Protein AF-A0A3F3H0E8-F1 (afdb_monomer_lite)

pLDDT: mean 90.27, std 13.67, range [46.84, 98.75]

Organism: NCBI:txid709323

Radius of gyration: 60.6 Å; chains: 1; bounding box: 137×40×181 Å

Structure (mmCIF, N/CA/C/O backbone):
data_AF-A0A3F3H0E8-F1
#
_entry.id   AF-A0A3F3H0E8-F1
#
loop_
_atom_site.group_PDB
_atom_site.id
_atom_site.type_symbol
_atom_site.label_atom_id
_atom_site.label_alt_id
_atom_site.label_comp_id
_atom_site.label_asym_id
_atom_site.label_entity_id
_atom_site.label_seq_id
_atom_site.pdbx_PDB_ins_code
_atom_site.Cartn_x
_atom_site.Cartn_y
_atom_site.Cartn_z
_atom_site.occupancy
_atom_site.B_iso_or_equiv
_atom_site.auth_seq_id
_atom_site.auth_comp_id
_atom_site.auth_asym_id
_atom_site.auth_atom_id
_atom_site.pdbx_PDB_model_num
ATOM 1 N N . MET A 1 1 ? -46.296 -7.634 105.230 1.00 57.91 1 MET A N 1
ATOM 2 C CA . MET A 1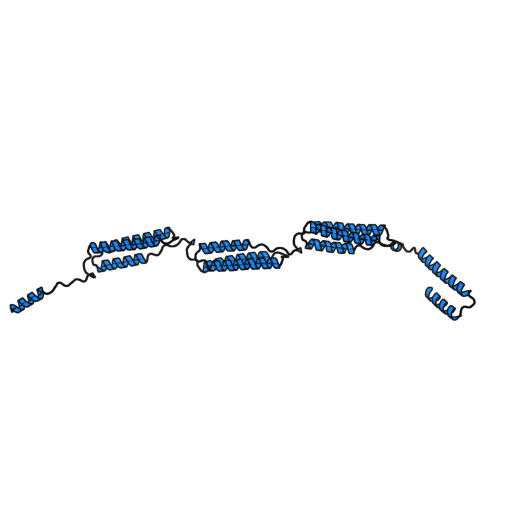 1 ? -46.927 -7.921 103.917 1.00 57.91 1 MET A CA 1
ATOM 3 C C . MET A 1 1 ? -47.232 -6.655 103.126 1.00 57.91 1 MET A C 1
ATOM 5 O O . MET A 1 1 ? -46.795 -6.572 101.990 1.00 57.91 1 MET A O 1
ATOM 9 N N . GLN A 1 2 ? -47.903 -5.657 103.709 1.00 64.25 2 GLN A N 1
ATOM 10 C CA . GLN A 1 2 ? -48.298 -4.419 103.014 1.00 64.25 2 GLN A CA 1
ATOM 11 C C . GLN A 1 2 ? -47.109 -3.647 102.399 1.00 64.25 2 GLN A C 1
ATOM 13 O O . GLN A 1 2 ? -47.165 -3.249 101.242 1.00 64.25 2 GLN A O 1
ATOM 18 N N . THR A 1 3 ? -45.983 -3.560 103.113 1.00 66.00 3 THR A N 1
ATOM 19 C CA . THR A 1 3 ? -44.751 -2.889 102.653 1.00 66.00 3 THR A CA 1
ATOM 20 C C . THR A 1 3 ? -44.059 -3.608 101.489 1.00 66.00 3 THR A C 1
ATOM 22 O O . THR A 1 3 ? -43.526 -2.962 100.595 1.00 66.00 3 THR A O 1
ATOM 25 N N . ALA A 1 4 ? -44.097 -4.944 101.466 1.00 66.88 4 ALA A N 1
ATOM 26 C CA . ALA A 1 4 ? -43.517 -5.746 100.385 1.00 66.88 4 ALA A CA 1
ATOM 27 C C . ALA A 1 4 ? -44.381 -5.695 99.114 1.00 66.88 4 ALA A C 1
ATOM 29 O O . ALA A 1 4 ? -43.851 -5.658 98.008 1.00 66.88 4 ALA A O 1
ATOM 30 N N . LEU A 1 5 ? -45.708 -5.625 99.274 1.00 71.81 5 LEU A N 1
ATOM 31 C CA . LEU A 1 5 ? -46.647 -5.451 98.165 1.00 71.81 5 LEU A CA 1
ATOM 32 C C . LEU A 1 5 ? -46.492 -4.066 97.518 1.00 71.81 5 LEU A C 1
ATOM 34 O O . LEU A 1 5 ? -46.475 -3.944 96.297 1.00 71.81 5 LEU A O 1
ATOM 38 N N . GLN A 1 6 ? -46.327 -3.029 98.343 1.00 73.88 6 GLN A N 1
ATOM 39 C CA . GLN A 1 6 ? -46.142 -1.654 97.886 1.00 73.88 6 GLN A CA 1
ATOM 40 C C . GLN A 1 6 ? -44.780 -1.463 97.202 1.00 73.88 6 GLN A C 1
ATOM 42 O O . GLN A 1 6 ? -44.719 -0.843 96.146 1.00 73.88 6 GLN A O 1
ATOM 47 N N . ALA A 1 7 ? -43.716 -2.089 97.720 1.00 74.06 7 ALA A N 1
ATOM 48 C CA . ALA A 1 7 ? -42.412 -2.135 97.055 1.00 74.06 7 ALA A CA 1
ATOM 49 C C . ALA A 1 7 ? -42.449 -2.918 95.726 1.00 74.06 7 ALA A C 1
ATOM 51 O O . ALA A 1 7 ? -41.856 -2.478 94.745 1.00 74.06 7 ALA A O 1
ATOM 52 N N . GLY A 1 8 ? -43.183 -4.037 95.663 1.00 71.06 8 GLY A N 1
ATOM 53 C CA . GLY A 1 8 ? -43.367 -4.813 94.430 1.00 71.06 8 GLY A CA 1
ATOM 54 C C . GLY A 1 8 ? -44.137 -4.052 93.343 1.00 71.06 8 GLY A C 1
ATOM 55 O O . GLY A 1 8 ? -43.745 -4.078 92.179 1.00 71.06 8 GLY A O 1
ATOM 56 N N . LEU A 1 9 ? -45.183 -3.310 93.720 1.00 74.62 9 LEU A N 1
ATOM 57 C CA . LEU A 1 9 ? -45.943 -2.444 92.808 1.00 74.62 9 LEU A CA 1
ATOM 58 C C . LEU A 1 9 ? -45.127 -1.234 92.332 1.00 74.62 9 LEU A C 1
ATOM 60 O O . LEU A 1 9 ? -45.177 -0.886 91.155 1.00 74.62 9 LEU A O 1
ATOM 64 N N . SER A 1 10 ? -44.335 -0.617 93.214 1.00 73.12 10 SER A N 1
ATOM 65 C CA . SER A 1 10 ? -43.406 0.448 92.819 1.00 73.12 10 SER A CA 1
ATOM 66 C C . SER A 1 10 ? -42.300 -0.060 91.892 1.00 73.12 10 SER A C 1
ATOM 68 O O . SER A 1 10 ? -41.932 0.657 90.970 1.00 73.12 10 SER A O 1
ATOM 70 N N . GLY A 1 11 ? -41.812 -1.290 92.088 1.00 73.69 11 GLY A N 1
ATOM 71 C CA . GLY A 1 11 ? -40.841 -1.926 91.194 1.00 73.69 11 GLY A CA 1
ATOM 72 C C . GLY A 1 11 ? -41.404 -2.213 89.800 1.00 73.69 11 GLY A C 1
ATOM 73 O O . GLY A 1 11 ? -40.722 -1.966 88.812 1.00 73.69 11 GLY A O 1
ATOM 74 N N . LEU A 1 12 ? -42.667 -2.646 89.701 1.00 68.56 12 LEU A N 1
ATOM 75 C CA . LEU A 1 12 ? -43.359 -2.825 88.416 1.00 68.56 12 LEU A CA 1
ATOM 76 C C . LEU A 1 12 ? -43.575 -1.495 87.682 1.00 68.56 12 LEU A C 1
ATOM 78 O O . LEU A 1 12 ? -43.387 -1.434 86.473 1.00 68.56 12 LEU A O 1
ATOM 82 N N . ASN A 1 13 ? -43.881 -0.418 88.411 1.00 68.19 13 ASN A N 1
ATOM 83 C CA . ASN A 1 13 ? -44.022 0.928 87.840 1.00 68.19 13 ASN A CA 1
ATOM 84 C C . ASN A 1 13 ? -42.681 1.588 87.458 1.00 68.19 13 ASN A C 1
ATOM 86 O O . ASN A 1 13 ? -42.687 2.654 86.847 1.00 68.19 13 ASN A O 1
ATOM 90 N N . GLN A 1 14 ? -41.544 0.988 87.829 1.00 71.44 14 GLN A N 1
ATOM 91 C CA . GLN A 1 14 ? -40.203 1.421 87.416 1.00 71.44 14 GLN A CA 1
ATOM 92 C C . GLN A 1 14 ? -39.652 0.625 86.230 1.00 71.44 14 GLN A C 1
ATOM 94 O O . GLN A 1 14 ? -38.579 0.958 85.725 1.00 71.44 14 GLN A O 1
ATOM 99 N N . VAL A 1 15 ? -40.367 -0.405 85.762 1.00 68.25 15 VAL A N 1
ATOM 100 C CA . VAL A 1 15 ? -40.030 -1.066 84.501 1.00 68.25 15 VAL A CA 1
ATOM 101 C C . VAL A 1 15 ? -40.396 -0.098 83.382 1.00 68.25 15 VAL A C 1
ATOM 103 O O . VAL A 1 15 ? -41.561 0.040 83.021 1.00 68.25 15 VAL A O 1
ATOM 106 N N . THR A 1 16 ? -39.401 0.617 82.862 1.00 65.62 16 THR A N 1
ATOM 107 C CA . THR A 1 16 ? -39.568 1.400 81.638 1.00 65.62 16 THR A CA 1
ATOM 108 C C . THR A 1 16 ? -39.929 0.470 80.493 1.00 65.62 16 THR A C 1
ATOM 110 O O . THR A 1 16 ? -39.359 -0.619 80.379 1.00 65.62 16 THR A O 1
ATOM 113 N N . ASP A 1 17 ? -40.856 0.913 79.644 1.00 69.19 17 ASP A N 1
ATOM 114 C CA . ASP A 1 17 ? -41.250 0.155 78.464 1.00 69.19 17 ASP A CA 1
ATOM 115 C C . ASP A 1 17 ? -40.008 -0.223 77.642 1.00 69.19 17 ASP A C 1
ATOM 117 O O . ASP A 1 17 ? -39.120 0.614 77.437 1.00 69.19 17 ASP A O 1
ATOM 121 N N . PRO A 1 18 ? -39.904 -1.480 77.180 1.00 70.75 18 PRO A N 1
ATOM 122 C CA . PRO A 1 18 ? -38.772 -1.901 76.376 1.00 70.75 18 PRO A CA 1
ATOM 123 C C . PRO A 1 18 ? -38.709 -1.071 75.089 1.00 70.75 18 PRO A C 1
ATOM 125 O O . PRO A 1 18 ? -39.676 -0.997 74.328 1.00 70.75 18 PRO A O 1
ATOM 128 N N . GLU A 1 19 ? -37.550 -0.473 74.808 1.00 75.94 19 GLU A N 1
ATOM 129 C CA . GLU A 1 19 ? -37.339 0.210 73.537 1.00 75.94 19 GLU A CA 1
ATOM 130 C C . GLU A 1 19 ? -37.318 -0.808 72.392 1.00 75.94 19 GLU A C 1
ATOM 132 O O . GLU A 1 19 ? -36.426 -1.652 72.276 1.00 75.94 19 GLU A O 1
ATOM 137 N N . VAL A 1 20 ? -38.294 -0.705 71.491 1.00 79.38 20 VAL A N 1
ATOM 138 C CA . VAL A 1 20 ? -38.294 -1.480 70.248 1.00 79.38 20 VAL A CA 1
ATOM 139 C C . VAL A 1 20 ? -37.109 -1.029 69.390 1.00 79.38 20 VAL A C 1
ATOM 141 O O . VAL A 1 20 ? -36.973 0.164 69.090 1.00 79.38 20 VAL A O 1
ATOM 144 N N . GLN A 1 21 ? -36.262 -1.970 68.961 1.00 86.06 21 GLN A N 1
ATOM 145 C CA . GLN A 1 21 ? -35.141 -1.677 68.060 1.00 86.06 21 GLN A CA 1
ATOM 146 C C . GLN A 1 21 ? -35.660 -1.078 66.745 1.00 86.06 21 GLN A C 1
ATOM 148 O O . GLN A 1 21 ? -36.682 -1.521 66.221 1.00 86.06 21 GLN A O 1
ATOM 153 N N . LEU A 1 22 ? -34.938 -0.102 66.179 1.00 85.94 22 LEU A N 1
ATOM 154 C CA . LEU A 1 22 ? -35.372 0.663 65.000 1.00 85.94 22 LEU A CA 1
ATOM 155 C C . LEU A 1 22 ? -35.852 -0.222 63.836 1.00 85.94 22 LEU A C 1
ATOM 157 O O . LEU A 1 22 ? -36.857 0.106 63.214 1.00 85.94 22 LEU A O 1
ATOM 161 N N . ALA A 1 23 ? -35.180 -1.351 63.588 1.00 88.12 23 ALA A N 1
ATOM 162 C CA . ALA A 1 23 ? -35.485 -2.311 62.523 1.00 88.12 23 ALA A CA 1
ATOM 163 C C . ALA A 1 23 ? -36.905 -2.910 62.596 1.00 88.12 23 ALA A C 1
ATOM 165 O O . ALA A 1 23 ? -37.504 -3.178 61.554 1.00 88.12 23 ALA A O 1
ATOM 166 N N . TYR A 1 24 ? -37.446 -3.073 63.809 1.00 91.00 24 TYR A N 1
ATOM 167 C CA . TYR A 1 24 ? -38.764 -3.666 64.068 1.00 91.00 24 TYR A CA 1
ATOM 168 C C . TYR A 1 24 ? -39.848 -2.622 64.355 1.00 91.00 24 TYR A C 1
ATOM 170 O O . TYR A 1 24 ? -40.984 -2.980 64.663 1.00 91.00 24 TYR A O 1
ATOM 178 N N . ARG A 1 25 ? -39.524 -1.326 64.260 1.00 90.88 25 ARG A N 1
ATOM 179 C CA . ARG A 1 25 ? -40.539 -0.273 64.339 1.00 90.88 25 ARG A CA 1
ATOM 180 C C . ARG A 1 25 ? -41.343 -0.224 63.030 1.00 90.88 25 ARG A C 1
ATOM 182 O O . ARG A 1 25 ? -40.762 -0.448 61.960 1.00 90.88 25 ARG A O 1
ATOM 189 N N . PRO A 1 26 ? -42.651 0.082 63.094 1.00 92.06 26 PRO A N 1
ATOM 190 C CA . PRO A 1 26 ? -43.443 0.363 61.907 1.00 92.06 26 PRO A CA 1
ATOM 191 C C . PRO A 1 26 ? -42.843 1.516 61.103 1.00 92.06 26 PRO A C 1
ATOM 193 O O . PRO A 1 26 ? -42.394 2.510 61.672 1.00 92.06 26 PRO A O 1
ATOM 196 N N . VAL A 1 27 ? -42.870 1.383 59.782 1.00 94.56 27 VAL A N 1
ATOM 197 C CA . VAL A 1 27 ? -42.431 2.435 58.860 1.00 94.56 27 VAL A CA 1
ATOM 198 C C . VAL A 1 27 ? -43.387 3.623 58.916 1.00 94.56 27 VAL A C 1
ATOM 200 O O . VAL A 1 27 ? -44.606 3.443 58.838 1.00 94.56 27 VAL A O 1
ATOM 203 N N . THR A 1 28 ? -42.854 4.845 58.955 1.00 94.25 28 THR A N 1
ATOM 204 C CA . THR A 1 28 ? -43.664 6.060 58.810 1.00 94.25 28 THR A CA 1
ATOM 205 C C . THR A 1 28 ? -43.768 6.502 57.339 1.00 94.25 28 THR A C 1
ATOM 207 O O . THR A 1 28 ? -42.893 6.194 56.524 1.00 94.25 28 THR A O 1
ATOM 210 N N . PRO A 1 29 ? -44.803 7.273 56.950 1.00 93.62 29 PRO A N 1
ATOM 211 C CA . PRO A 1 29 ? -44.881 7.863 55.607 1.00 93.62 29 PRO A CA 1
ATOM 212 C C . PRO A 1 29 ? -43.679 8.756 55.250 1.00 93.62 29 PRO A C 1
ATOM 214 O O . PRO A 1 29 ? -43.296 8.845 54.080 1.00 93.62 29 PRO A O 1
ATOM 217 N N . ALA A 1 30 ? -43.068 9.397 56.253 1.00 93.62 30 ALA A N 1
ATOM 218 C CA . ALA A 1 30 ? -41.879 10.223 56.075 1.00 93.62 30 ALA A CA 1
ATOM 219 C C . ALA A 1 30 ? -40.658 9.378 55.677 1.00 93.62 30 ALA A C 1
ATOM 221 O O . ALA A 1 30 ? -39.937 9.765 54.756 1.00 93.62 30 ALA A O 1
ATOM 222 N N . ASP A 1 31 ? -40.476 8.200 56.287 1.00 92.44 31 ASP A N 1
ATOM 223 C CA . ASP A 1 31 ? -39.384 7.275 55.948 1.00 92.44 31 ASP A CA 1
ATOM 224 C C . ASP A 1 31 ? -39.495 6.794 54.492 1.00 92.44 31 ASP A C 1
ATOM 226 O O . ASP A 1 31 ? -38.511 6.820 53.747 1.00 92.44 31 ASP A O 1
ATOM 230 N N . LYS A 1 32 ? -40.712 6.428 54.049 1.00 93.56 32 LYS A N 1
ATOM 231 C CA . LYS A 1 32 ? -40.978 6.030 52.651 1.00 93.56 32 LYS A CA 1
ATOM 232 C C . LYS A 1 32 ? -40.648 7.159 51.683 1.00 93.56 32 LYS A C 1
ATOM 234 O O . LYS A 1 32 ? -39.864 6.966 50.759 1.00 93.56 32 LYS A O 1
ATOM 239 N N . THR A 1 33 ? -41.183 8.352 51.941 1.00 94.88 33 THR A N 1
ATOM 240 C CA . THR A 1 33 ? -40.968 9.531 51.088 1.00 94.88 33 THR A CA 1
ATOM 241 C C . THR A 1 33 ? -39.485 9.906 51.001 1.00 94.88 33 THR A C 1
ATOM 243 O O . THR A 1 33 ? -38.984 10.239 49.925 1.00 94.88 33 THR A O 1
ATOM 246 N N . GLY A 1 34 ? -38.757 9.829 52.122 1.00 95.25 34 GLY A N 1
ATOM 247 C CA . GLY A 1 34 ? -37.321 10.100 52.169 1.00 95.25 34 GLY A CA 1
ATOM 248 C C . GLY A 1 34 ? -36.519 9.148 51.280 1.00 95.25 34 GLY A C 1
ATOM 249 O O . GLY A 1 34 ? -35.706 9.598 50.468 1.00 95.25 34 GLY A O 1
ATOM 250 N N . ILE A 1 35 ? -36.789 7.844 51.376 1.00 95.75 35 ILE A N 1
ATOM 251 C CA . ILE A 1 35 ? -36.103 6.831 50.565 1.00 95.75 35 ILE A CA 1
ATOM 252 C C . ILE A 1 35 ? -36.515 6.912 49.092 1.00 95.75 35 ILE A C 1
ATOM 254 O O . ILE A 1 35 ? -35.650 6.822 48.223 1.00 95.75 35 ILE A O 1
ATOM 258 N N . GLU A 1 36 ? -37.791 7.148 48.781 1.00 96.56 36 GLU A N 1
ATOM 259 C CA . GLU A 1 36 ? -38.253 7.338 47.399 1.00 96.56 36 GLU A CA 1
ATOM 260 C C . GLU A 1 36 ? -37.562 8.523 46.713 1.00 96.56 36 GLU A C 1
ATOM 262 O O . GLU A 1 36 ? -37.135 8.413 45.557 1.00 96.56 36 GLU A O 1
ATOM 267 N N . LYS A 1 37 ? -37.414 9.652 47.421 1.00 96.88 37 LYS A N 1
ATOM 268 C CA . LYS A 1 37 ? -36.698 10.828 46.912 1.00 96.88 37 LYS A CA 1
ATOM 269 C C . LYS A 1 37 ? -35.224 10.514 46.670 1.00 96.88 37 LYS A C 1
ATOM 271 O O . LYS A 1 37 ? -34.704 10.866 45.613 1.00 96.88 37 LYS A O 1
ATOM 276 N N . MET A 1 38 ? -34.576 9.821 47.607 1.00 97.75 38 MET A N 1
ATOM 277 C CA . MET A 1 38 ? -33.177 9.409 47.475 1.00 97.75 38 MET A CA 1
ATOM 278 C C . MET A 1 38 ? -32.977 8.474 46.275 1.00 97.75 38 MET A C 1
ATOM 280 O O . MET A 1 38 ? -32.118 8.745 45.442 1.00 97.75 38 MET A O 1
ATOM 284 N N . LEU A 1 39 ? -33.813 7.440 46.113 1.00 97.88 39 LEU A N 1
ATOM 285 C CA . LEU A 1 39 ? -33.733 6.535 44.960 1.00 97.88 39 LEU A CA 1
ATOM 286 C C . LEU A 1 39 ? -33.994 7.257 43.636 1.00 97.88 39 LEU A C 1
ATOM 288 O O . LEU A 1 39 ? -33.334 6.967 42.644 1.00 97.88 39 LEU A O 1
ATOM 292 N N . THR A 1 40 ? -34.927 8.212 43.615 1.00 97.94 40 THR A N 1
ATOM 293 C CA . THR A 1 40 ? -35.205 9.019 42.417 1.00 97.94 40 THR A CA 1
ATOM 294 C C . THR A 1 40 ? -33.994 9.875 42.040 1.00 97.94 40 THR A C 1
ATOM 296 O O . THR A 1 40 ? -33.601 9.899 40.877 1.00 97.94 40 THR A O 1
ATOM 299 N N . GLN A 1 41 ? -33.362 10.535 43.015 1.00 97.69 41 GLN A N 1
ATOM 300 C CA . GLN A 1 41 ? -32.132 11.302 42.792 1.00 97.69 41 GLN A CA 1
ATOM 301 C C . GLN A 1 41 ? -30.980 10.405 42.326 1.00 97.69 41 GLN A C 1
ATOM 303 O O . GLN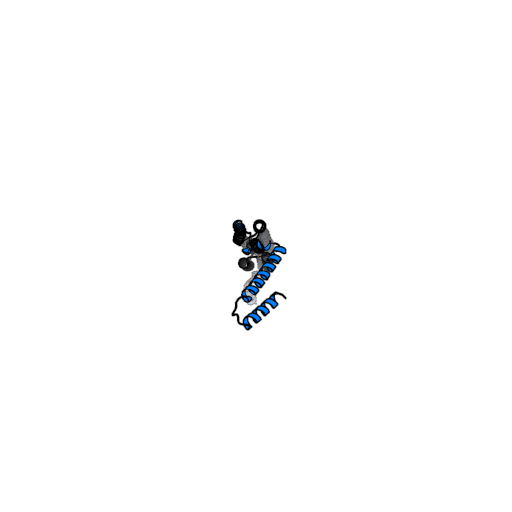 A 1 41 ? -30.243 10.776 41.418 1.00 97.69 41 GLN A O 1
ATOM 308 N N . TYR A 1 42 ? -30.857 9.212 42.909 1.00 96.44 42 TYR A N 1
ATOM 309 C CA . TYR A 1 42 ? -29.834 8.234 42.555 1.00 96.44 42 TYR A CA 1
ATOM 310 C C . TYR A 1 42 ? -29.998 7.708 41.119 1.00 96.44 42 TYR A C 1
ATOM 312 O O . TYR A 1 42 ? -29.045 7.708 40.340 1.00 96.44 42 TYR A O 1
ATOM 320 N N . ALA A 1 43 ? -31.222 7.329 40.739 1.00 97.62 43 ALA A N 1
ATOM 321 C CA . ALA A 1 43 ? -31.572 6.922 39.380 1.00 97.62 43 ALA A CA 1
ATOM 322 C C . ALA A 1 43 ? -31.289 8.039 38.363 1.00 97.62 43 ALA A C 1
ATOM 324 O O . ALA A 1 43 ? -30.617 7.799 37.359 1.00 97.62 43 ALA A O 1
ATOM 325 N N . HIS A 1 44 ? -31.726 9.268 38.662 1.00 97.62 44 HIS A N 1
ATOM 326 C CA . HIS A 1 44 ? -31.486 10.429 37.807 1.00 97.62 44 HIS A CA 1
ATOM 327 C C . HIS A 1 44 ? -29.991 10.717 37.644 1.00 97.62 44 HIS A C 1
ATOM 329 O O . HIS A 1 44 ? -29.534 10.961 36.533 1.00 97.62 44 HIS A O 1
ATOM 335 N N . ALA A 1 45 ? -29.202 10.638 38.720 1.00 97.62 45 ALA A N 1
ATOM 336 C CA . ALA A 1 45 ? -27.754 10.826 38.646 1.00 97.62 45 ALA A CA 1
ATOM 337 C C . ALA A 1 45 ? -27.084 9.792 37.722 1.00 97.62 45 ALA A C 1
ATOM 339 O O . ALA A 1 45 ? -26.184 10.142 36.955 1.00 97.62 45 ALA A O 1
ATOM 340 N N . LYS A 1 46 ? -27.541 8.530 37.736 1.00 97.19 46 LYS A N 1
ATOM 341 C CA . LYS A 1 46 ? -27.039 7.501 36.813 1.00 97.19 46 LYS A CA 1
ATOM 342 C C . LYS A 1 46 ? -27.465 7.762 35.362 1.00 97.19 46 LYS A C 1
ATOM 344 O O . LYS A 1 46 ? -26.631 7.666 34.465 1.00 97.19 46 LYS A O 1
ATOM 349 N N . GLN A 1 47 ? -28.715 8.157 35.127 1.00 97.12 47 GLN A N 1
ATOM 350 C CA . GLN A 1 47 ? -29.189 8.552 33.792 1.00 97.12 47 GLN A CA 1
ATOM 351 C C . GLN A 1 47 ? -28.432 9.776 33.252 1.00 97.12 47 GLN A C 1
ATOM 353 O O . GLN A 1 47 ? -28.055 9.805 32.083 1.00 97.12 47 GLN A O 1
ATOM 358 N N . GLU A 1 48 ? -28.147 10.764 34.102 1.00 96.19 48 GLU A N 1
ATOM 359 C CA . GLU A 1 48 ? -27.349 11.939 33.747 1.00 96.19 48 GLU A CA 1
ATOM 360 C C . GLU A 1 48 ? -25.901 11.553 33.412 1.00 96.19 48 GLU A C 1
ATOM 362 O O . GLU A 1 48 ? -25.335 12.070 32.448 1.00 96.19 48 GLU A O 1
ATOM 367 N N . ARG A 1 49 ? -25.306 10.609 34.159 1.00 97.12 49 ARG A N 1
ATOM 368 C CA . ARG A 1 49 ? -23.994 10.035 33.821 1.00 97.12 49 ARG A CA 1
ATOM 369 C C . ARG A 1 49 ? -24.014 9.407 32.427 1.00 97.12 49 ARG A C 1
ATOM 371 O O . ARG A 1 49 ? -23.087 9.660 31.666 1.00 97.12 49 ARG A O 1
ATOM 378 N N . PHE A 1 50 ? -25.043 8.636 32.076 1.00 97.50 50 PHE A N 1
ATOM 379 C CA . PHE A 1 50 ? -25.157 8.031 30.743 1.00 97.50 50 PHE A CA 1
ATOM 380 C C . PHE A 1 50 ? -25.209 9.078 29.628 1.00 97.50 50 PHE A C 1
ATOM 382 O O . PHE A 1 50 ? -24.500 8.946 28.635 1.00 97.50 50 PHE A O 1
ATOM 389 N N . SER A 1 51 ? -25.972 10.155 29.820 1.00 92.31 51 SER A N 1
ATOM 390 C CA . SER A 1 51 ? -26.077 11.254 28.849 1.00 92.31 51 SER A CA 1
ATOM 391 C C . SER A 1 51 ? -24.770 12.036 28.647 1.00 92.31 51 SER A C 1
ATOM 393 O O . SER A 1 51 ? -24.649 12.777 27.676 1.00 92.31 51 SER A O 1
ATOM 395 N N . LYS A 1 52 ? -23.794 11.896 29.556 1.00 95.12 52 LYS A N 1
ATOM 396 C CA . LYS A 1 52 ? -22.463 12.522 29.459 1.00 95.12 52 LYS A CA 1
ATOM 397 C C . LYS A 1 52 ? -21.435 11.657 28.727 1.00 95.12 52 LYS A C 1
ATOM 399 O O . LYS A 1 52 ? -20.340 12.143 28.453 1.00 95.12 52 LYS A O 1
ATOM 404 N N . ILE A 1 53 ? -21.751 10.398 28.423 1.00 94.44 53 ILE A N 1
ATOM 405 C CA . ILE A 1 53 ? -20.855 9.525 27.662 1.00 94.44 53 ILE A CA 1
ATOM 406 C C . ILE A 1 53 ? -20.890 9.973 26.197 1.00 94.44 53 ILE A C 1
ATOM 408 O O . ILE A 1 53 ? -21.950 10.074 25.579 1.00 94.44 53 ILE A O 1
ATOM 412 N N . THR A 1 54 ? -19.724 10.274 25.635 1.00 94.19 54 THR A N 1
ATOM 413 C CA . THR A 1 54 ? -19.597 10.700 24.239 1.00 94.19 54 THR A CA 1
ATOM 414 C C . THR A 1 54 ? -19.743 9.511 23.290 1.00 94.19 54 THR A C 1
ATOM 416 O O . THR A 1 54 ? -19.362 8.393 23.620 1.00 94.19 54 THR A O 1
ATOM 419 N N . HIS A 1 55 ? -20.286 9.751 22.092 1.00 94.94 55 HIS A N 1
ATOM 420 C CA . HIS A 1 55 ? -20.417 8.744 21.025 1.00 94.94 55 HIS A CA 1
ATOM 421 C C . HIS A 1 55 ? -21.213 7.482 21.402 1.00 94.94 55 HIS A C 1
ATOM 423 O O . HIS A 1 55 ? -20.991 6.417 20.826 1.00 94.94 55 HIS A O 1
ATOM 429 N N . VAL A 1 56 ? -22.154 7.590 22.342 1.00 95.88 56 VAL A N 1
ATOM 430 C CA . VAL A 1 56 ? -23.092 6.504 22.648 1.00 95.88 56 VAL A CA 1
ATOM 431 C C . VAL A 1 56 ? -24.040 6.236 21.488 1.00 95.88 56 VAL A C 1
ATOM 433 O O . VAL A 1 56 ? -24.487 7.151 20.794 1.00 95.88 56 VAL A O 1
ATOM 436 N N . ASP A 1 57 ? -24.378 4.968 21.314 1.00 96.44 57 ASP A N 1
ATOM 437 C CA . ASP A 1 57 ? -25.508 4.561 20.504 1.00 96.44 57 ASP A CA 1
ATOM 438 C C . ASP A 1 57 ? -26.816 4.987 21.192 1.00 96.44 57 ASP A C 1
ATOM 440 O O . ASP A 1 57 ? -27.062 4.682 22.364 1.00 96.44 57 ASP A O 1
ATOM 444 N N . LEU A 1 58 ? -27.655 5.733 20.469 1.00 95.12 58 LEU A N 1
ATOM 445 C CA . LEU A 1 58 ? -28.868 6.333 21.034 1.00 95.12 58 LEU A CA 1
ATOM 446 C C . LEU A 1 58 ? -29.913 5.283 21.422 1.00 95.12 58 LEU A C 1
ATOM 448 O O . LEU A 1 58 ? -30.676 5.499 22.366 1.00 95.12 58 LEU A O 1
ATOM 452 N N . GLU A 1 59 ? -29.960 4.158 20.709 1.00 96.12 59 GLU A N 1
ATOM 453 C CA . GLU A 1 59 ? -30.879 3.074 21.030 1.00 96.12 59 GLU A CA 1
ATOM 454 C C . GLU A 1 59 ? -30.448 2.374 22.320 1.00 96.12 59 GLU A C 1
ATOM 456 O O . GLU A 1 59 ? -31.267 2.214 23.230 1.00 96.12 59 GLU A O 1
ATOM 461 N N . SER A 1 60 ? -29.156 2.070 22.458 1.00 97.00 60 SER A N 1
ATOM 462 C CA . SER A 1 60 ? -28.587 1.541 23.696 1.00 97.00 60 SER A CA 1
ATOM 463 C C . SER A 1 60 ? -28.811 2.489 24.878 1.00 97.00 60 SER A C 1
ATOM 465 O O . SER A 1 60 ? -29.302 2.059 25.922 1.00 97.00 60 SER A O 1
ATOM 467 N N . LEU A 1 61 ? -28.551 3.793 24.711 1.00 97.25 61 LEU A N 1
ATOM 468 C CA . LEU A 1 61 ? -28.804 4.800 25.748 1.00 97.25 61 LEU A CA 1
ATOM 469 C C . LEU A 1 61 ? -30.262 4.768 26.220 1.00 97.25 61 LEU A C 1
ATOM 471 O O . LEU A 1 61 ? -30.530 4.707 27.423 1.00 97.25 61 LEU A O 1
ATOM 475 N N . LYS A 1 62 ? -31.204 4.772 25.272 1.00 97.06 62 LYS A N 1
ATOM 476 C CA . LYS A 1 62 ? -32.638 4.728 25.563 1.00 97.06 62 LYS A CA 1
ATOM 477 C C . LYS A 1 62 ? -33.022 3.452 26.313 1.00 97.06 62 LYS A C 1
ATOM 479 O O . LYS A 1 62 ? -33.778 3.530 27.279 1.00 97.06 62 LYS A O 1
ATOM 484 N N . GLN A 1 63 ? -32.502 2.297 25.901 1.00 97.75 63 GLN A N 1
ATOM 485 C CA . GLN A 1 63 ? -32.764 1.019 26.567 1.00 97.75 63 GLN A CA 1
ATOM 486 C C . GLN A 1 63 ? -32.279 1.032 28.025 1.00 97.75 63 GLN A C 1
ATOM 488 O O . GLN A 1 63 ? -33.042 0.669 28.922 1.00 97.75 63 GLN A O 1
ATOM 493 N N . GLN A 1 64 ? -31.062 1.526 28.291 1.00 98.00 64 GLN A N 1
ATOM 494 C CA . GLN A 1 64 ? -30.531 1.581 29.659 1.00 98.00 64 GLN A CA 1
ATOM 495 C C . GLN A 1 64 ? -31.288 2.582 30.545 1.00 98.00 64 GLN A C 1
ATOM 497 O O . GLN A 1 64 ? -31.553 2.303 31.717 1.00 98.00 64 GLN A O 1
ATOM 502 N N . GLN A 1 65 ? -31.706 3.728 29.996 1.00 97.19 65 GLN A N 1
ATOM 503 C CA . GLN A 1 65 ? -32.554 4.684 30.719 1.00 97.19 65 GLN A CA 1
ATOM 504 C C . GLN A 1 65 ? -33.918 4.077 31.078 1.00 97.19 65 GLN A C 1
ATOM 506 O O . GLN A 1 65 ? -34.341 4.182 32.230 1.00 97.19 65 GLN A O 1
ATOM 511 N N . GLN A 1 66 ? -34.557 3.371 30.137 1.00 98.00 66 GLN A N 1
ATOM 512 C CA . GLN A 1 66 ? -35.820 2.668 30.379 1.00 98.00 66 GLN A CA 1
ATOM 513 C C . GLN A 1 66 ? -35.681 1.564 31.434 1.00 98.00 66 GLN A C 1
ATOM 515 O O . GLN A 1 66 ? -36.587 1.374 32.247 1.00 98.00 66 GLN A O 1
ATOM 520 N N . GLN A 1 67 ? -34.553 0.852 31.460 1.00 98.19 67 GLN A N 1
ATOM 521 C CA . GLN A 1 67 ? -34.283 -0.156 32.484 1.00 98.19 67 GLN A CA 1
ATOM 522 C C . GLN A 1 67 ? -34.179 0.472 33.883 1.00 98.19 67 GLN A C 1
ATOM 524 O O . GLN A 1 67 ? -34.751 -0.064 34.836 1.00 98.19 67 GLN A O 1
ATOM 529 N N . ILE A 1 68 ? -33.521 1.630 34.016 1.00 98.19 68 ILE A N 1
ATOM 530 C CA . ILE A 1 68 ? -33.473 2.385 35.280 1.00 98.19 68 ILE A CA 1
ATOM 531 C C . ILE A 1 68 ? -34.881 2.812 35.716 1.00 98.19 68 ILE A C 1
ATOM 533 O O . ILE A 1 68 ? -35.241 2.611 36.878 1.00 98.19 68 ILE A O 1
ATOM 537 N N . ASP A 1 69 ? -35.700 3.332 34.799 1.00 98.06 69 ASP A N 1
ATOM 538 C CA . ASP A 1 69 ? -37.074 3.749 35.107 1.00 98.06 69 ASP A CA 1
ATOM 539 C C . ASP A 1 69 ? -37.936 2.573 35.596 1.00 98.06 69 ASP A C 1
ATOM 541 O O . ASP A 1 69 ? -38.699 2.701 36.559 1.00 98.06 69 ASP A O 1
ATOM 545 N N . GLN A 1 70 ? -37.785 1.397 34.979 1.00 98.25 70 GLN A N 1
ATOM 546 C CA . GLN A 1 70 ? -38.464 0.172 35.407 1.00 98.25 70 GLN A CA 1
ATOM 547 C C . GLN A 1 70 ? -38.017 -0.278 36.804 1.00 98.25 70 GLN A C 1
ATOM 549 O O . GLN A 1 70 ? -38.863 -0.632 37.629 1.00 98.25 70 GLN A O 1
ATOM 554 N N . ILE A 1 71 ? -36.713 -0.234 37.098 1.00 98.25 71 ILE A N 1
ATOM 555 C CA . ILE A 1 71 ? -36.181 -0.565 38.428 1.00 98.25 71 ILE A CA 1
ATOM 556 C C . ILE A 1 71 ? -36.719 0.411 39.476 1.00 98.25 71 ILE A C 1
ATOM 558 O O . ILE A 1 71 ? -37.148 -0.021 40.546 1.00 98.25 71 ILE A O 1
ATOM 562 N N . LEU A 1 72 ? -36.754 1.711 39.169 1.00 97.81 72 LEU A N 1
ATOM 563 C CA . LEU A 1 72 ? -37.286 2.729 40.072 1.00 97.81 72 LEU A CA 1
ATOM 564 C C . LEU A 1 72 ? -38.781 2.514 40.344 1.00 97.81 72 LEU A C 1
ATOM 566 O O . LEU A 1 72 ? -39.219 2.638 41.488 1.00 97.81 72 LEU A O 1
ATOM 570 N N . LYS A 1 73 ? -39.563 2.149 39.320 1.00 98.00 73 LYS A N 1
ATOM 571 C CA . LYS A 1 73 ? -40.980 1.797 39.481 1.00 98.00 73 LYS A CA 1
ATOM 572 C C . LYS A 1 73 ? -41.158 0.596 40.418 1.00 98.00 73 LYS A C 1
ATOM 574 O O . LYS A 1 73 ? -41.909 0.696 41.386 1.00 98.00 73 LYS A O 1
ATOM 579 N N . GLN A 1 74 ? -40.421 -0.493 40.189 1.00 97.62 74 GLN A N 1
ATOM 580 C CA . GLN A 1 74 ? -40.458 -1.686 41.049 1.00 97.62 74 GLN A CA 1
ATOM 581 C C . GLN A 1 74 ? -40.021 -1.377 42.488 1.00 97.62 74 GLN A C 1
ATOM 583 O O . GLN A 1 74 ? -40.585 -1.906 43.443 1.00 97.62 74 GLN A O 1
ATOM 588 N N . ALA A 1 75 ? -39.021 -0.510 42.658 1.00 97.44 75 ALA A N 1
ATOM 589 C CA . ALA A 1 75 ? -38.554 -0.094 43.973 1.00 97.44 75 ALA A CA 1
ATOM 590 C C . ALA A 1 75 ? -39.634 0.680 44.738 1.00 97.44 75 ALA A C 1
ATOM 592 O O . ALA A 1 75 ? -39.874 0.383 45.904 1.00 97.44 75 ALA A O 1
ATOM 593 N N . LYS A 1 76 ? -40.330 1.621 44.085 1.00 96.00 76 LYS A N 1
ATOM 594 C CA . LYS A 1 76 ? -41.456 2.359 44.687 1.00 96.00 76 LYS A CA 1
ATOM 595 C C . LYS A 1 76 ? -42.582 1.421 45.122 1.00 96.00 76 LYS A C 1
ATOM 597 O O . LYS A 1 76 ? -43.094 1.548 46.230 1.00 96.00 76 LYS A O 1
ATOM 602 N N . GLU A 1 77 ? -42.914 0.430 44.296 1.00 96.88 77 GLU A N 1
ATOM 603 C CA . GLU A 1 77 ? -43.893 -0.606 44.650 1.00 96.88 77 GLU A CA 1
ATOM 604 C C . GLU A 1 77 ? -43.442 -1.417 45.882 1.00 96.88 77 GLU A C 1
ATOM 606 O O . GLU A 1 77 ? -44.229 -1.612 46.808 1.00 96.88 77 GLU A O 1
ATOM 611 N N . ALA A 1 78 ? -42.168 -1.821 45.958 1.00 96.38 78 ALA A N 1
ATOM 612 C CA . ALA A 1 78 ? -41.623 -2.542 47.112 1.00 96.38 78 ALA A CA 1
ATOM 613 C C . ALA A 1 78 ? -41.607 -1.694 48.402 1.00 96.38 78 ALA A C 1
ATOM 615 O O . ALA A 1 78 ? -41.972 -2.186 49.471 1.00 96.38 78 ALA A O 1
ATOM 616 N N . LEU A 1 79 ? -41.244 -0.408 48.312 1.00 95.81 79 LEU A N 1
ATOM 617 C CA . LEU A 1 79 ? -41.273 0.528 49.445 1.00 95.81 79 LEU A CA 1
ATOM 618 C C . LEU A 1 79 ? -42.701 0.762 49.953 1.00 95.81 79 LEU A C 1
ATOM 620 O O . LEU A 1 79 ? -42.930 0.822 51.164 1.00 95.81 79 LEU A O 1
ATOM 624 N N . ALA A 1 80 ? -43.680 0.838 49.047 1.00 95.00 80 ALA A N 1
ATOM 625 C CA . ALA A 1 80 ? -45.085 0.957 49.417 1.00 95.00 80 ALA A CA 1
ATOM 626 C C . ALA A 1 80 ? -45.552 -0.244 50.261 1.00 95.00 80 ALA A C 1
ATOM 628 O O . ALA A 1 80 ? -46.273 -0.043 51.241 1.00 95.00 80 ALA A O 1
ATOM 629 N N . GLN A 1 81 ? -45.074 -1.455 49.953 1.00 96.00 81 GLN A N 1
ATOM 630 C CA . GLN A 1 81 ? -45.412 -2.691 50.674 1.00 96.00 81 GLN A CA 1
ATOM 631 C C . GLN A 1 81 ? -44.646 -2.894 51.995 1.00 96.00 81 GLN A C 1
ATOM 633 O O . GLN A 1 81 ? -45.065 -3.713 52.815 1.00 96.00 81 GLN A O 1
ATOM 638 N N . ALA A 1 82 ? -43.559 -2.154 52.242 1.00 96.56 82 ALA A N 1
ATOM 639 C CA . ALA A 1 82 ? -42.775 -2.277 53.471 1.00 96.56 82 ALA A CA 1
ATOM 640 C C . ALA A 1 82 ? -43.595 -1.877 54.712 1.00 96.56 82 ALA A C 1
ATOM 642 O O . ALA A 1 82 ? -44.207 -0.798 54.752 1.00 96.56 82 ALA A O 1
ATOM 643 N N . LYS A 1 83 ? -43.589 -2.749 55.729 1.00 95.12 83 LYS A N 1
ATOM 644 C CA . LYS A 1 83 ? -44.286 -2.539 57.011 1.00 95.12 83 LYS A CA 1
ATOM 645 C C . LYS A 1 83 ? -43.317 -2.218 58.144 1.00 95.12 83 LYS A C 1
ATOM 647 O O . LYS A 1 83 ? -43.662 -1.418 59.010 1.00 95.12 83 LYS A O 1
ATOM 652 N N . LEU A 1 84 ? -42.118 -2.803 58.119 1.00 96.31 84 LEU A N 1
ATOM 653 C CA . LEU A 1 84 ? -41.061 -2.587 59.107 1.00 96.31 84 LEU A CA 1
ATOM 654 C C . LEU A 1 84 ? -39.855 -1.875 58.484 1.00 96.31 84 LEU A C 1
ATOM 656 O O . LEU A 1 84 ? -39.586 -2.012 57.288 1.00 96.31 84 LEU A O 1
ATOM 660 N N . ASN A 1 85 ? -39.101 -1.130 59.293 1.00 90.69 85 ASN A N 1
ATOM 661 C CA . ASN A 1 85 ? -37.917 -0.404 58.816 1.00 90.69 85 ASN A CA 1
ATOM 662 C C . ASN A 1 85 ? -36.843 -1.325 58.215 1.00 90.69 85 ASN A C 1
ATOM 664 O O . ASN A 1 85 ? -36.113 -0.911 57.311 1.00 90.69 85 ASN A O 1
ATOM 668 N N . GLN A 1 86 ? -36.754 -2.580 58.669 1.00 94.00 86 GLN A N 1
ATOM 669 C CA . GLN A 1 86 ? -35.874 -3.574 58.048 1.00 94.00 86 GLN A CA 1
ATOM 670 C C . GLN A 1 86 ? -36.265 -3.879 56.593 1.00 94.00 86 GLN A C 1
ATOM 672 O O . GLN A 1 86 ? -35.386 -3.937 55.735 1.00 94.00 86 GLN A O 1
ATOM 677 N N . ASP A 1 87 ? -37.566 -3.997 56.298 1.00 95.81 87 ASP A N 1
ATOM 678 C CA . ASP A 1 87 ? -38.074 -4.296 54.954 1.00 95.81 87 ASP A CA 1
ATOM 679 C C . ASP A 1 87 ? -37.813 -3.105 54.031 1.00 95.81 87 ASP A C 1
ATOM 681 O O . ASP A 1 87 ? -37.378 -3.259 52.891 1.00 95.81 87 ASP A O 1
ATOM 685 N N . LEU A 1 88 ? -38.022 -1.899 54.566 1.00 95.50 88 LEU A N 1
ATOM 686 C CA . LEU A 1 88 ? -37.758 -0.642 53.881 1.00 95.50 88 LEU A CA 1
ATOM 687 C C . LEU A 1 88 ? -36.271 -0.509 53.510 1.00 95.50 88 LEU A C 1
ATOM 689 O O . LEU A 1 88 ? -35.934 -0.200 52.368 1.00 95.50 88 LEU A O 1
ATOM 693 N N . THR A 1 89 ? -35.381 -0.821 54.457 1.00 95.31 89 THR A N 1
ATOM 694 C CA . THR A 1 89 ? -33.926 -0.820 54.244 1.00 95.31 89 THR A CA 1
ATOM 695 C C . THR A 1 89 ? -33.504 -1.890 53.233 1.00 95.31 89 THR A C 1
ATOM 697 O O . THR A 1 89 ? -32.629 -1.648 52.400 1.00 95.31 89 THR A O 1
ATOM 700 N N . ALA A 1 90 ? -34.112 -3.079 53.280 1.00 96.12 90 ALA A N 1
ATOM 701 C CA . ALA A 1 90 ? -33.835 -4.150 52.328 1.00 96.12 90 ALA A CA 1
ATOM 702 C C . ALA A 1 90 ? -34.260 -3.763 50.902 1.00 96.12 90 ALA A C 1
ATOM 704 O O . ALA A 1 90 ? -33.462 -3.902 49.973 1.00 96.12 90 ALA A O 1
ATOM 705 N N . ALA A 1 91 ? -35.463 -3.203 50.735 1.00 97.00 91 ALA A N 1
ATOM 706 C CA . ALA A 1 91 ? -35.967 -2.718 49.451 1.00 97.00 91 ALA A CA 1
ATOM 707 C C . ALA A 1 91 ? -35.093 -1.591 48.879 1.00 97.00 91 ALA A C 1
ATOM 709 O O . ALA A 1 91 ? -34.743 -1.618 47.699 1.00 97.00 91 ALA A O 1
ATOM 710 N N . GLN A 1 92 ? -34.671 -0.641 49.723 1.00 97.38 92 GLN A N 1
ATOM 711 C CA . GLN A 1 92 ? -33.722 0.407 49.346 1.00 97.38 92 GLN A CA 1
ATOM 712 C C . GLN A 1 92 ? -32.410 -0.185 48.818 1.00 97.38 92 GLN A C 1
ATOM 714 O O . GLN A 1 92 ? -31.986 0.152 47.713 1.00 97.38 92 GLN A O 1
ATOM 719 N N . LYS A 1 93 ? -31.763 -1.064 49.596 1.00 97.38 93 LYS A N 1
ATOM 720 C CA . LYS A 1 93 ? -30.482 -1.678 49.213 1.00 97.38 93 LYS A CA 1
ATOM 721 C C . LYS A 1 93 ? -30.609 -2.449 47.905 1.00 97.38 93 LYS A C 1
ATOM 723 O O . LYS A 1 93 ? -29.785 -2.277 47.014 1.00 97.38 93 LYS A O 1
ATOM 728 N N . GLN A 1 94 ? -31.671 -3.240 47.763 1.00 97.81 94 GLN A N 1
ATOM 729 C CA . GLN A 1 94 ? -31.928 -4.000 46.546 1.00 97.81 94 GLN A CA 1
ATOM 730 C C . GLN A 1 94 ? -32.122 -3.088 45.326 1.00 97.81 94 GLN A C 1
ATOM 732 O O . GLN A 1 94 ? -31.607 -3.394 44.252 1.00 97.81 94 GLN A O 1
ATOM 737 N N . ALA A 1 95 ? -32.845 -1.975 45.475 1.00 97.62 95 ALA A N 1
ATOM 738 C CA . ALA A 1 95 ? -33.050 -1.012 44.399 1.00 97.62 95 ALA A CA 1
ATOM 739 C C . ALA A 1 95 ? -31.737 -0.354 43.962 1.00 97.62 95 ALA A C 1
ATOM 741 O O . ALA A 1 95 ? -31.455 -0.323 42.767 1.00 97.62 95 ALA A O 1
ATOM 742 N N . VAL A 1 96 ? -30.913 0.098 44.915 1.00 98.06 96 VAL A N 1
ATOM 743 C CA . VAL A 1 96 ? -29.580 0.658 44.630 1.00 98.06 96 VAL A CA 1
ATOM 744 C C . VAL A 1 96 ? -28.729 -0.358 43.873 1.00 98.06 96 VAL A C 1
ATOM 746 O O . VAL A 1 96 ? -28.253 -0.051 42.786 1.00 98.06 96 VAL A O 1
ATOM 749 N N . THR A 1 97 ? -28.636 -1.598 44.364 1.00 98.06 97 THR A N 1
ATOM 750 C CA . THR A 1 97 ? -27.884 -2.663 43.685 1.00 98.06 97 THR A CA 1
ATOM 751 C C . THR A 1 97 ? -28.390 -2.917 42.266 1.00 98.06 97 THR A C 1
ATOM 753 O O . THR A 1 97 ? -27.591 -3.058 41.346 1.00 98.06 97 THR A O 1
ATOM 756 N N . LYS A 1 98 ? -29.710 -2.957 42.048 1.00 98.31 98 LYS A N 1
ATOM 757 C CA . LYS A 1 98 ? -30.270 -3.139 40.701 1.00 98.31 98 LYS A CA 1
ATOM 758 C C . LYS A 1 98 ? -29.937 -1.967 39.779 1.00 98.31 98 LYS A C 1
ATOM 760 O O . LYS A 1 98 ? -29.579 -2.209 38.631 1.00 98.31 98 LYS A O 1
ATOM 765 N N . ILE A 1 99 ? -30.049 -0.727 40.266 1.00 98.00 99 ILE A N 1
ATOM 766 C CA . ILE A 1 99 ? -29.675 0.468 39.499 1.00 98.00 99 ILE A CA 1
ATOM 767 C C . ILE A 1 99 ? -28.189 0.397 39.143 1.00 98.00 99 ILE A C 1
ATOM 769 O O . ILE A 1 99 ? -27.845 0.615 37.986 1.00 98.00 99 ILE A O 1
ATOM 773 N N . ASP A 1 100 ? -27.317 0.027 40.083 1.00 97.19 100 ASP A N 1
ATOM 774 C CA . ASP A 1 100 ? -25.875 -0.127 39.858 1.00 97.19 100 ASP A CA 1
ATOM 775 C C . ASP A 1 100 ? -25.529 -1.184 38.809 1.00 97.19 100 ASP A C 1
ATOM 777 O O . ASP A 1 100 ? -24.618 -0.967 38.012 1.00 97.19 100 ASP A O 1
ATOM 781 N N . L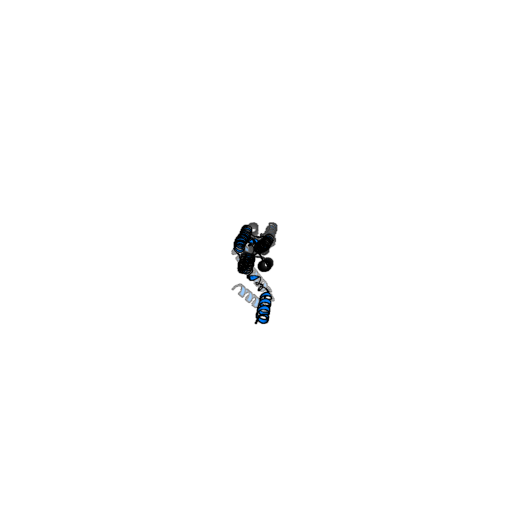EU A 1 101 ? -26.298 -2.270 38.741 1.00 97.88 101 LEU A N 1
ATOM 782 C CA . LEU A 1 101 ? -26.104 -3.353 37.774 1.00 97.88 101 LEU A CA 1
ATOM 783 C C . LEU A 1 101 ? -26.582 -3.032 36.350 1.00 97.88 101 LEU A C 1
ATOM 785 O O . LEU A 1 101 ? -26.295 -3.807 35.438 1.00 97.88 101 LEU A O 1
ATOM 789 N N . VAL A 1 102 ? -27.296 -1.923 36.126 1.00 98.00 102 VAL A N 1
ATOM 790 C CA . VAL A 1 102 ? -27.592 -1.464 34.758 1.00 98.00 102 VAL A CA 1
ATOM 791 C C . VAL A 1 102 ? -26.278 -1.107 34.064 1.00 98.00 102 VAL A C 1
ATOM 793 O O . VAL A 1 102 ? -25.521 -0.278 34.580 1.00 98.00 102 VAL A O 1
ATOM 796 N N . ALA A 1 103 ? -26.013 -1.737 32.920 1.00 97.25 103 ALA A N 1
ATOM 797 C CA . ALA A 1 103 ? -24.797 -1.525 32.145 1.00 97.25 103 ALA A CA 1
ATOM 798 C C . ALA A 1 103 ? -24.735 -0.101 31.571 1.00 97.25 103 ALA A C 1
ATOM 800 O O . ALA A 1 103 ? -25.766 0.526 31.319 1.00 97.25 103 ALA A O 1
ATOM 801 N N . ASP A 1 104 ? -23.520 0.399 31.342 1.00 96.44 104 ASP A N 1
ATOM 802 C CA . ASP A 1 104 ? -23.328 1.645 30.602 1.00 96.44 104 ASP A CA 1
ATOM 803 C C . ASP A 1 104 ? -23.816 1.456 29.140 1.00 96.44 104 ASP A C 1
ATOM 805 O O . ASP A 1 104 ? -23.706 0.353 28.590 1.00 96.44 104 ASP A O 1
ATOM 809 N N . PRO A 1 105 ? -24.369 2.499 28.492 1.00 97.06 105 PRO A N 1
ATOM 810 C CA . PRO A 1 105 ? -24.728 2.461 27.079 1.00 97.06 105 PRO A CA 1
ATOM 811 C C . PRO A 1 105 ? -23.553 2.064 26.183 1.00 97.06 105 PRO A C 1
ATOM 813 O O . PRO A 1 105 ? -22.410 2.466 26.405 1.00 97.06 105 PRO A O 1
ATOM 816 N N . VAL A 1 106 ? -23.853 1.314 25.128 1.00 96.38 106 VAL A N 1
ATOM 817 C CA . VAL A 1 106 ? -22.865 0.896 24.130 1.00 96.38 106 VAL A CA 1
ATOM 818 C C . VAL A 1 106 ? -22.465 2.097 23.268 1.00 96.38 106 VAL A C 1
ATOM 820 O O . VAL A 1 106 ? -23.302 2.924 22.914 1.00 96.38 106 VAL A O 1
ATOM 823 N N . LEU A 1 107 ? -21.181 2.204 22.920 1.00 96.62 107 LEU A N 1
ATOM 824 C CA . LEU A 1 107 ? -20.682 3.212 21.978 1.00 96.62 107 LEU A CA 1
ATOM 825 C C . LEU A 1 107 ? -21.054 2.846 20.537 1.00 96.62 107 LEU A C 1
ATOM 827 O O . LEU A 1 107 ? -21.137 1.665 20.201 1.00 96.62 107 LEU A O 1
ATOM 831 N N . ILE A 1 108 ? -21.203 3.828 19.649 1.00 96.00 108 ILE A N 1
ATOM 832 C CA . ILE A 1 108 ? -21.317 3.546 18.212 1.00 96.00 108 ILE A CA 1
ATOM 833 C C . ILE A 1 108 ? -20.044 2.837 17.723 1.00 96.00 108 ILE A C 1
ATOM 835 O O . ILE A 1 108 ? -18.944 3.144 18.184 1.00 96.00 108 ILE A O 1
ATOM 839 N N . PHE A 1 109 ? -20.187 1.906 16.775 1.00 94.50 109 PHE A N 1
ATOM 840 C CA . PHE A 1 109 ? -19.124 0.984 16.339 1.00 94.50 109 PHE A CA 1
ATOM 841 C C . PHE A 1 109 ? -17.757 1.656 16.110 1.00 94.50 109 PHE A C 1
ATOM 843 O O . PHE A 1 109 ? -16.743 1.205 16.631 1.00 94.50 109 PHE A O 1
ATOM 850 N N . ALA A 1 110 ? -17.747 2.808 15.434 1.00 95.81 110 ALA A N 1
ATOM 851 C CA . ALA A 1 110 ? -16.564 3.626 15.148 1.00 95.81 110 ALA A CA 1
ATOM 852 C C . ALA A 1 110 ? -15.695 3.988 16.378 1.00 95.81 110 ALA A C 1
ATOM 854 O O . ALA A 1 110 ? -14.489 4.203 16.239 1.00 95.81 110 ALA A O 1
ATOM 855 N N . TYR A 1 111 ? -16.294 4.061 17.568 1.00 96.88 111 TYR A N 1
ATOM 856 C CA . TYR A 1 111 ? -15.638 4.420 18.830 1.00 96.88 111 TYR A CA 1
ATOM 857 C C . TYR A 1 111 ? -15.557 3.248 19.811 1.00 96.88 111 TYR A C 1
ATOM 859 O O . TYR A 1 111 ? -15.067 3.409 20.926 1.00 96.88 111 TYR A O 1
ATOM 867 N N . GLN A 1 112 ? -16.018 2.061 19.412 1.00 96.56 112 GLN A N 1
ATOM 868 C CA . GLN A 1 112 ? -15.765 0.846 20.174 1.00 96.56 112 GLN A CA 1
ATOM 869 C C . GLN A 1 112 ? -14.289 0.469 20.062 1.00 96.56 112 GLN A C 1
ATOM 871 O O . GLN A 1 112 ? -13.666 0.689 19.017 1.00 96.56 112 GLN A O 1
ATOM 876 N N . ALA A 1 113 ? -13.752 -0.110 21.136 1.00 97.25 113 ALA A N 1
ATOM 877 C CA . ALA A 1 113 ? -12.384 -0.602 21.171 1.00 97.25 113 ALA A CA 1
ATOM 878 C C . ALA A 1 113 ? -12.169 -1.668 20.093 1.00 97.25 113 ALA A C 1
ATOM 880 O O . ALA A 1 113 ? -13.019 -2.537 19.899 1.00 97.25 113 ALA A O 1
ATOM 881 N N . VAL A 1 114 ? -11.034 -1.593 19.408 1.00 98.06 114 VAL A N 1
ATOM 882 C CA . VAL A 1 114 ? -10.679 -2.563 18.373 1.00 98.06 114 VAL A CA 1
ATOM 883 C C . VAL A 1 114 ? -9.978 -3.773 18.988 1.00 98.06 114 VAL A C 1
ATOM 885 O O . VAL A 1 114 ? -9.193 -3.637 19.930 1.00 98.06 114 VAL A O 1
ATOM 888 N N . THR A 1 115 ? -10.245 -4.963 18.462 1.00 98.31 115 THR A N 1
ATOM 889 C CA . THR A 1 115 ? -9.652 -6.212 18.956 1.00 98.31 115 THR A CA 1
ATOM 890 C C . THR A 1 115 ? -8.305 -6.517 18.294 1.00 98.31 115 THR A C 1
ATOM 892 O O . THR A 1 115 ? -8.034 -6.108 17.161 1.00 98.31 115 THR A O 1
ATOM 895 N N . ASP A 1 116 ? -7.466 -7.321 18.953 1.00 98.31 116 ASP A N 1
ATOM 896 C CA . ASP A 1 116 ? -6.193 -7.783 18.375 1.00 98.31 116 ASP A CA 1
ATOM 897 C C . ASP A 1 116 ? -6.398 -8.600 17.090 1.00 98.31 116 ASP A C 1
ATOM 899 O O . ASP A 1 116 ? -5.597 -8.528 16.158 1.00 98.31 116 ASP A O 1
ATOM 903 N N . GLN A 1 117 ? -7.507 -9.342 16.996 1.00 98.44 117 GLN A N 1
ATOM 904 C CA . GLN A 1 117 ? -7.855 -10.092 15.790 1.00 98.44 117 GLN A CA 1
ATOM 905 C C . GLN A 1 117 ? -8.147 -9.160 14.604 1.00 98.44 117 GLN A C 1
ATOM 907 O O . GLN A 1 117 ? -7.763 -9.460 13.471 1.00 98.44 117 GLN A O 1
ATOM 912 N N . GLU A 1 118 ? -8.823 -8.036 14.837 1.00 98.56 118 GLU A N 1
ATOM 913 C CA . GLU A 1 118 ? -9.092 -7.031 13.803 1.00 98.56 118 GLU A CA 1
ATOM 914 C C . GLU A 1 118 ? -7.809 -6.330 13.360 1.00 98.56 118 GLU A C 1
ATOM 916 O O . GLU A 1 118 ? -7.574 -6.212 12.154 1.00 98.56 118 GLU A O 1
ATOM 921 N N . LYS A 1 119 ? -6.927 -5.975 14.304 1.00 98.69 119 LYS A N 1
ATOM 922 C CA . LYS A 1 119 ? -5.586 -5.453 13.990 1.00 98.69 119 LYS A CA 1
ATOM 923 C C . LYS A 1 119 ? -4.778 -6.438 13.150 1.00 98.69 119 LYS A C 1
ATOM 925 O O . LYS A 1 119 ? -4.192 -6.045 12.143 1.00 98.69 119 LYS A O 1
ATOM 930 N N . ALA A 1 120 ? -4.795 -7.725 13.498 1.00 98.62 120 ALA A N 1
ATOM 931 C CA . ALA A 1 120 ? -4.103 -8.764 12.738 1.00 98.62 120 ALA A CA 1
ATOM 932 C C . ALA A 1 120 ? -4.643 -8.892 11.301 1.00 98.62 120 ALA A C 1
ATOM 934 O O . ALA A 1 120 ? -3.863 -8.961 10.351 1.00 98.62 120 ALA A O 1
ATOM 935 N N . LYS A 1 121 ? -5.971 -8.857 11.114 1.00 98.56 121 LYS A N 1
ATOM 936 C CA . LYS A 1 121 ? -6.595 -8.862 9.776 1.00 98.56 121 LYS A CA 1
ATOM 937 C C . LYS A 1 121 ? -6.219 -7.620 8.962 1.00 98.56 121 LYS A C 1
ATOM 939 O O . LYS A 1 121 ? -5.907 -7.734 7.776 1.00 98.56 121 LYS A O 1
ATOM 944 N N . ALA A 1 122 ? -6.229 -6.444 9.587 1.00 98.69 122 ALA A N 1
ATOM 945 C CA . ALA A 1 122 ? -5.813 -5.193 8.959 1.00 98.69 122 ALA A CA 1
ATOM 946 C C . ALA A 1 122 ? -4.339 -5.234 8.527 1.00 98.69 122 ALA A C 1
ATOM 948 O O . ALA A 1 122 ? -4.023 -4.915 7.378 1.00 98.69 122 ALA A O 1
ATOM 949 N N . ALA A 1 123 ? -3.455 -5.704 9.410 1.00 98.69 123 ALA A N 1
ATOM 950 C CA . ALA A 1 123 ? -2.039 -5.900 9.125 1.00 98.69 123 ALA A CA 1
ATOM 951 C C . ALA A 1 123 ? -1.835 -6.879 7.958 1.00 98.69 123 ALA A C 1
ATOM 953 O O . ALA A 1 123 ? -1.118 -6.558 7.014 1.00 98.69 123 ALA A O 1
ATOM 954 N N . GLN A 1 124 ? -2.524 -8.024 7.959 1.00 98.75 124 GLN A N 1
ATOM 955 C CA . GLN A 1 124 ? -2.449 -9.001 6.870 1.00 98.75 124 GLN A CA 1
ATOM 956 C C . GLN A 1 124 ? -2.877 -8.399 5.526 1.00 98.75 124 GLN A C 1
ATOM 958 O O . GLN A 1 124 ? -2.211 -8.611 4.512 1.00 98.75 124 GLN A O 1
ATOM 963 N N . ARG A 1 125 ? -3.972 -7.627 5.505 1.00 98.62 125 ARG A N 1
ATOM 964 C CA . ARG A 1 125 ? -4.437 -6.932 4.296 1.00 98.62 125 ARG A CA 1
ATOM 965 C C . ARG A 1 125 ? -3.384 -5.952 3.777 1.00 98.62 125 ARG A C 1
ATOM 967 O O . ARG A 1 125 ? -3.149 -5.906 2.570 1.00 98.62 125 ARG A O 1
ATOM 974 N N . LEU A 1 126 ? -2.750 -5.195 4.673 1.00 98.69 126 LEU A N 1
ATOM 975 C CA . LEU A 1 126 ? -1.689 -4.255 4.321 1.00 98.69 126 LEU A CA 1
ATOM 976 C C . LEU A 1 126 ? -0.462 -4.982 3.746 1.00 98.69 126 LEU A C 1
ATOM 978 O O . LEU A 1 126 ? 0.013 -4.620 2.669 1.00 98.69 126 LEU A O 1
ATOM 982 N N . SER A 1 127 ? 0.000 -6.054 4.399 1.00 98.69 127 SER A N 1
ATOM 983 C CA . SER A 1 127 ? 1.122 -6.868 3.911 1.00 98.69 127 SER A CA 1
ATOM 984 C C . SER A 1 127 ? 0.825 -7.500 2.550 1.00 98.69 127 SER A C 1
ATOM 986 O O . SER A 1 127 ? 1.685 -7.494 1.672 1.00 98.69 127 SER A O 1
ATOM 988 N N . ALA A 1 128 ? -0.396 -8.004 2.337 1.00 98.69 128 ALA A N 1
ATOM 98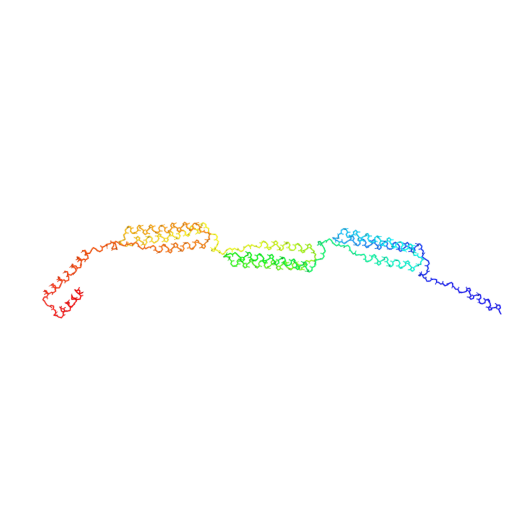9 C CA . ALA A 1 128 ? -0.809 -8.575 1.057 1.00 98.69 128 ALA A CA 1
ATOM 990 C C . ALA A 1 128 ? -0.782 -7.530 -0.072 1.00 98.69 128 ALA A C 1
ATOM 992 O O . ALA A 1 128 ? -0.278 -7.812 -1.159 1.00 98.69 128 ALA A O 1
ATOM 993 N N . ALA A 1 129 ? -1.261 -6.309 0.191 1.00 98.69 129 ALA A N 1
ATOM 994 C CA . ALA A 1 129 ? -1.188 -5.208 -0.769 1.00 98.69 129 ALA A CA 1
ATOM 995 C C . ALA A 1 129 ? 0.267 -4.816 -1.086 1.00 98.69 129 ALA A C 1
ATOM 997 O O . ALA A 1 129 ? 0.616 -4.633 -2.254 1.00 98.69 129 ALA A O 1
ATOM 998 N N . GLY A 1 130 ? 1.127 -4.750 -0.065 1.00 98.69 130 GLY A N 1
ATOM 999 C CA . GLY A 1 130 ? 2.558 -4.503 -0.234 1.00 98.69 130 GLY A CA 1
ATOM 1000 C C . GLY A 1 130 ? 3.246 -5.575 -1.078 1.00 98.69 130 GLY A C 1
ATOM 1001 O O . GLY A 1 130 ? 3.969 -5.255 -2.018 1.00 98.69 130 GLY A O 1
ATOM 1002 N N . GLN A 1 131 ? 2.970 -6.850 -0.804 1.00 98.69 131 GLN A N 1
ATOM 1003 C CA . GLN A 1 131 ? 3.535 -7.961 -1.566 1.00 98.69 131 GLN A CA 1
ATOM 1004 C C . GLN A 1 131 ? 3.057 -7.953 -3.022 1.00 98.69 131 GLN A C 1
ATOM 1006 O O . GLN A 1 131 ? 3.871 -8.136 -3.924 1.00 98.69 131 GLN A O 1
ATOM 1011 N N . ALA A 1 132 ? 1.771 -7.685 -3.265 1.00 98.62 132 ALA A N 1
ATOM 1012 C CA . ALA A 1 132 ? 1.245 -7.552 -4.620 1.00 98.62 132 ALA A CA 1
ATOM 1013 C C . ALA A 1 132 ? 1.961 -6.429 -5.387 1.00 98.62 132 ALA A C 1
ATOM 1015 O O . ALA A 1 132 ? 2.431 -6.648 -6.503 1.00 98.62 132 ALA A O 1
ATOM 1016 N N . LYS A 1 133 ? 2.130 -5.251 -4.771 1.00 98.38 133 LYS A N 1
ATOM 1017 C CA . LYS A 1 133 ? 2.869 -4.129 -5.370 1.00 98.38 133 LYS A CA 1
ATOM 1018 C C . LYS A 1 133 ? 4.332 -4.498 -5.646 1.00 98.38 133 LYS A C 1
ATOM 1020 O O . LYS A 1 133 ? 4.808 -4.278 -6.756 1.00 98.38 133 LYS A O 1
ATOM 1025 N N . LYS A 1 134 ? 5.020 -5.142 -4.698 1.00 98.50 134 LYS A N 1
ATOM 1026 C CA . LYS A 1 134 ? 6.388 -5.650 -4.891 1.00 98.50 134 LYS A CA 1
ATOM 1027 C C . LYS A 1 134 ? 6.477 -6.602 -6.086 1.00 98.50 134 LYS A C 1
ATOM 1029 O O . LYS A 1 134 ? 7.356 -6.437 -6.924 1.00 98.50 134 LYS A O 1
ATOM 1034 N N . THR A 1 135 ? 5.556 -7.555 -6.208 1.00 98.44 135 THR A N 1
ATOM 1035 C CA . THR A 1 135 ? 5.506 -8.460 -7.364 1.00 98.44 135 THR A CA 1
ATOM 1036 C C . THR A 1 135 ? 5.336 -7.689 -8.674 1.00 98.44 135 THR A C 1
ATOM 1038 O O . THR A 1 135 ? 6.021 -8.010 -9.637 1.00 98.44 135 THR A O 1
ATOM 1041 N N . THR A 1 136 ? 4.515 -6.629 -8.714 1.00 98.25 136 THR A N 1
ATOM 1042 C CA . THR A 1 136 ? 4.374 -5.805 -9.934 1.00 98.25 136 THR A CA 1
ATOM 1043 C C . THR A 1 136 ? 5.656 -5.079 -10.342 1.00 98.25 136 THR A C 1
ATOM 1045 O O . THR A 1 136 ? 5.802 -4.754 -11.513 1.00 98.25 136 THR A O 1
ATOM 1048 N N . PHE A 1 137 ? 6.580 -4.823 -9.412 1.00 98.25 137 PHE A N 1
ATOM 1049 C CA . PHE A 1 137 ? 7.878 -4.220 -9.725 1.00 98.25 137 PHE A CA 1
ATOM 1050 C C . PHE A 1 137 ? 8.861 -5.242 -10.292 1.00 98.25 137 PHE A C 1
ATOM 1052 O O . PHE A 1 137 ? 9.590 -4.934 -11.226 1.00 98.25 137 PHE A O 1
ATOM 1059 N N . LEU A 1 138 ? 8.855 -6.459 -9.746 1.00 95.38 138 LEU A N 1
ATOM 1060 C CA . LEU A 1 138 ? 9.806 -7.514 -10.107 1.00 95.38 138 LEU A CA 1
ATOM 1061 C C . LEU A 1 138 ? 9.542 -8.152 -11.478 1.00 95.38 138 LEU A C 1
ATOM 1063 O O . LEU A 1 138 ? 10.413 -8.841 -11.990 1.00 95.38 138 LEU A O 1
ATOM 1067 N N . VAL A 1 139 ? 8.355 -7.949 -12.055 1.00 97.69 139 VAL A N 1
ATOM 1068 C CA . VAL A 1 139 ? 7.996 -8.455 -13.395 1.00 97.69 139 VAL A CA 1
ATOM 1069 C C . VAL A 1 139 ? 8.284 -7.458 -14.519 1.00 97.69 139 VAL A C 1
ATOM 1071 O O . VAL A 1 139 ? 7.954 -7.730 -15.667 1.00 97.69 139 VAL A O 1
ATOM 1074 N N . ILE A 1 140 ? 8.823 -6.279 -14.201 1.00 96.56 140 ILE A N 1
ATOM 1075 C CA . ILE A 1 140 ? 9.206 -5.297 -15.215 1.00 96.56 140 ILE A CA 1
ATOM 1076 C C . ILE A 1 140 ? 10.595 -5.688 -15.725 1.00 96.56 140 ILE A C 1
ATOM 1078 O O . ILE A 1 140 ? 11.554 -5.717 -14.952 1.00 96.56 140 ILE A O 1
ATOM 1082 N N . ASP A 1 141 ? 10.699 -5.978 -17.018 1.00 96.19 141 ASP A N 1
ATOM 1083 C CA . ASP A 1 141 ? 11.980 -6.287 -17.646 1.00 96.19 141 ASP A CA 1
ATOM 1084 C C . ASP A 1 141 ? 12.879 -5.051 -17.717 1.00 96.19 141 ASP A C 1
ATOM 1086 O O . ASP A 1 141 ? 12.414 -3.922 -17.883 1.00 96.19 141 ASP A O 1
ATOM 1090 N N . HIS A 1 142 ? 14.186 -5.284 -17.590 1.00 96.62 142 HIS A N 1
ATOM 1091 C CA . HIS A 1 142 ? 15.225 -4.266 -17.752 1.00 96.62 142 HIS A CA 1
ATOM 1092 C C . HIS A 1 142 ? 15.033 -2.997 -16.905 1.00 96.62 142 HIS A C 1
ATOM 1094 O O . HIS A 1 142 ? 15.327 -1.879 -17.337 1.00 96.62 142 HIS A O 1
ATOM 1100 N N . VAL A 1 143 ? 14.541 -3.154 -15.678 1.00 97.69 143 VAL A N 1
ATOM 1101 C CA . VAL A 1 143 ? 14.471 -2.057 -14.708 1.00 97.69 143 VAL A CA 1
ATOM 1102 C C . VAL A 1 143 ? 15.851 -1.513 -14.355 1.00 97.69 143 VAL A C 1
ATOM 1104 O O . VAL A 1 143 ? 16.831 -2.246 -14.231 1.00 97.69 143 VAL A O 1
ATOM 1107 N N . ASP A 1 144 ? 15.900 -0.207 -14.118 1.00 97.94 144 ASP A N 1
ATOM 1108 C CA . ASP A 1 144 ? 17.006 0.441 -13.430 1.00 97.94 144 ASP A CA 1
ATOM 1109 C C . ASP A 1 144 ? 17.048 -0.081 -11.985 1.00 97.94 144 ASP A C 1
ATOM 1111 O O . ASP A 1 144 ? 16.123 0.156 -11.200 1.00 97.94 144 ASP A O 1
ATOM 1115 N N . GLN A 1 145 ? 18.100 -0.831 -11.646 1.00 97.62 145 GLN A N 1
ATOM 1116 C CA . GLN A 1 145 ? 18.208 -1.511 -10.350 1.00 97.62 145 GLN A CA 1
ATOM 1117 C C . GLN A 1 145 ? 18.225 -0.534 -9.173 1.00 97.62 145 GLN A C 1
ATOM 1119 O O . GLN A 1 145 ? 17.552 -0.771 -8.173 1.00 97.62 145 GLN A O 1
ATOM 1124 N N . GLN A 1 146 ? 18.914 0.602 -9.305 1.00 97.69 146 GLN A N 1
ATOM 1125 C CA . GLN A 1 146 ? 18.953 1.607 -8.245 1.00 97.69 146 GLN A CA 1
ATOM 1126 C C . GLN A 1 146 ? 17.565 2.226 -8.033 1.00 97.69 146 GLN A C 1
ATOM 1128 O O . GLN A 1 146 ? 17.135 2.451 -6.900 1.00 97.69 146 GLN A O 1
ATOM 1133 N N . ASN A 1 147 ? 16.827 2.484 -9.116 1.00 98.12 147 ASN A N 1
ATOM 1134 C CA . ASN A 1 147 ? 15.457 2.964 -9.015 1.00 98.12 147 ASN A CA 1
ATOM 1135 C C . ASN A 1 147 ? 14.525 1.913 -8.391 1.00 98.12 147 ASN A C 1
ATOM 1137 O O . ASN A 1 147 ? 13.741 2.270 -7.511 1.00 98.12 147 ASN A O 1
ATOM 1141 N N . LEU A 1 148 ? 14.637 0.637 -8.784 1.00 98.12 148 LEU A N 1
ATOM 1142 C CA . LEU A 1 148 ? 13.887 -0.470 -8.180 1.00 98.12 148 LEU A CA 1
ATOM 1143 C C . LEU A 1 148 ? 14.135 -0.549 -6.669 1.00 98.12 148 LEU A C 1
ATOM 1145 O O . LEU A 1 148 ? 13.175 -0.586 -5.898 1.00 98.12 148 LEU A O 1
ATOM 1149 N N . GLU A 1 149 ? 15.397 -0.543 -6.242 1.00 97.94 149 GLU A N 1
ATOM 1150 C CA . GLU A 1 149 ? 15.772 -0.569 -4.826 1.00 97.94 149 GLU A CA 1
ATOM 1151 C C . GLU A 1 149 ? 15.150 0.601 -4.058 1.00 97.94 149 GLU A C 1
ATOM 1153 O O . GLU A 1 149 ? 14.532 0.389 -3.012 1.00 97.94 149 GLU A O 1
ATOM 1158 N N . ASN A 1 150 ? 15.210 1.816 -4.610 1.00 98.19 150 ASN A N 1
ATOM 1159 C CA . ASN A 1 150 ? 14.586 2.992 -4.004 1.00 98.19 150 ASN A CA 1
ATOM 1160 C C . ASN A 1 150 ? 13.064 2.824 -3.835 1.00 98.19 150 ASN A C 1
ATOM 1162 O O . ASN A 1 150 ? 12.533 3.122 -2.761 1.00 98.19 150 ASN A O 1
ATOM 1166 N N . GLN A 1 151 ? 12.357 2.302 -4.848 1.00 98.38 151 GLN A N 1
ATOM 1167 C CA . GLN A 1 151 ? 10.913 2.043 -4.738 1.00 98.38 151 GLN A CA 1
ATOM 1168 C C . GLN A 1 151 ? 10.601 0.952 -3.702 1.00 98.38 151 GLN A C 1
ATOM 1170 O O . GLN A 1 151 ? 9.611 1.051 -2.973 1.00 98.38 151 GLN A O 1
ATOM 1175 N N . LEU A 1 152 ? 11.439 -0.085 -3.599 1.00 98.38 152 LEU A N 1
ATOM 1176 C CA . LEU A 1 152 ? 11.277 -1.149 -2.605 1.00 98.38 152 LEU A CA 1
ATOM 1177 C C . LEU A 1 152 ? 11.519 -0.650 -1.176 1.00 98.38 152 LEU A C 1
ATOM 1179 O O . LEU A 1 152 ? 10.770 -1.029 -0.274 1.00 98.38 152 LEU A O 1
ATOM 1183 N N . VAL A 1 153 ? 12.510 0.220 -0.966 1.00 98.56 153 VAL A N 1
ATOM 1184 C CA . VAL A 1 153 ? 12.764 0.867 0.332 1.00 98.56 153 VAL A CA 1
ATOM 1185 C C . VAL A 1 153 ? 11.593 1.763 0.728 1.00 98.56 153 VAL A C 1
ATOM 1187 O O . VAL A 1 153 ? 11.113 1.675 1.859 1.00 98.56 153 VAL A O 1
ATOM 1190 N N . GLN A 1 154 ? 11.076 2.575 -0.200 1.00 98.62 154 GLN A N 1
ATOM 1191 C CA . GLN A 1 154 ? 9.899 3.407 0.057 1.00 98.62 154 GLN A CA 1
ATOM 1192 C C . GLN A 1 154 ? 8.674 2.555 0.420 1.00 98.62 154 GLN A C 1
ATOM 1194 O O . GLN A 1 154 ? 7.977 2.849 1.394 1.00 98.62 154 GLN A O 1
ATOM 1199 N N . LEU A 1 155 ? 8.429 1.472 -0.322 1.00 98.62 155 LEU A N 1
ATOM 1200 C CA . LEU A 1 155 ? 7.342 0.540 -0.034 1.00 98.62 155 LEU A CA 1
ATOM 1201 C C . LEU A 1 155 ? 7.501 -0.108 1.350 1.00 98.62 155 LEU A C 1
ATOM 1203 O O . LEU A 1 155 ? 6.531 -0.187 2.103 1.00 98.62 155 LEU A O 1
ATOM 1207 N N . ALA A 1 156 ? 8.713 -0.533 1.713 1.00 98.62 156 ALA A N 1
ATOM 1208 C CA . ALA A 1 156 ? 8.999 -1.100 3.029 1.00 98.62 156 ALA A CA 1
ATOM 1209 C C . ALA A 1 156 ? 8.743 -0.092 4.162 1.00 98.62 156 ALA A C 1
ATOM 1211 O O . ALA A 1 156 ? 8.135 -0.449 5.172 1.00 98.62 156 ALA A O 1
ATOM 1212 N N . TYR A 1 157 ? 9.131 1.173 3.975 1.00 98.62 157 TYR A N 1
ATOM 1213 C CA . TYR A 1 157 ? 8.875 2.246 4.937 1.00 98.62 157 TYR A CA 1
ATOM 1214 C C . TYR A 1 157 ? 7.373 2.505 5.149 1.00 98.62 157 TYR A C 1
ATOM 1216 O O . TYR A 1 157 ? 6.920 2.635 6.291 1.00 98.62 157 TYR A O 1
ATOM 1224 N N . ILE A 1 158 ? 6.584 2.526 4.068 1.00 98.69 158 ILE A N 1
ATOM 1225 C CA . ILE A 1 158 ? 5.119 2.663 4.137 1.00 98.69 158 ILE A CA 1
ATOM 1226 C C . ILE A 1 158 ? 4.510 1.492 4.913 1.00 98.69 158 ILE A C 1
ATOM 1228 O O . ILE A 1 158 ? 3.692 1.708 5.807 1.00 98.69 158 ILE A O 1
ATOM 1232 N N . LEU A 1 159 ? 4.932 0.258 4.616 1.00 98.69 159 LEU A N 1
ATOM 1233 C CA . LEU A 1 159 ? 4.446 -0.932 5.318 1.00 98.69 159 LEU A CA 1
ATOM 1234 C C . LEU A 1 159 ? 4.773 -0.874 6.810 1.00 98.69 159 LEU A C 1
ATOM 1236 O O . LEU A 1 159 ? 3.884 -1.078 7.632 1.00 98.69 159 LEU A O 1
ATOM 1240 N N . GLN A 1 160 ? 6.014 -0.546 7.170 1.00 98.69 160 GLN A N 1
ATOM 1241 C CA . GLN A 1 160 ? 6.431 -0.424 8.567 1.00 98.69 160 GLN A CA 1
ATOM 1242 C C . GLN A 1 160 ? 5.607 0.634 9.317 1.00 98.69 160 GLN A C 1
ATOM 1244 O O . GLN A 1 160 ? 5.108 0.374 10.413 1.00 98.69 160 GLN A O 1
ATOM 1249 N N . THR A 1 161 ? 5.424 1.811 8.714 1.00 98.56 161 THR A N 1
ATOM 1250 C CA . THR A 1 161 ? 4.657 2.915 9.309 1.00 98.56 161 THR A CA 1
ATOM 1251 C C . THR A 1 161 ? 3.177 2.555 9.456 1.00 98.56 161 THR A C 1
ATOM 1253 O O . THR A 1 161 ? 2.573 2.823 10.498 1.00 98.56 161 THR A O 1
ATOM 1256 N N . GLY A 1 162 ? 2.600 1.898 8.446 1.00 98.69 162 GLY A N 1
ATOM 1257 C CA . GLY A 1 162 ? 1.221 1.419 8.472 1.00 98.69 162 GLY A CA 1
ATOM 1258 C C . GLY A 1 162 ? 0.998 0.344 9.536 1.00 98.69 162 GLY A C 1
ATOM 1259 O O . GLY A 1 162 ? 0.052 0.454 10.311 1.00 98.69 162 GLY A O 1
ATOM 1260 N N . HIS A 1 163 ? 1.899 -0.637 9.657 1.00 98.75 163 HIS A N 1
ATOM 1261 C CA . HIS A 1 163 ? 1.841 -1.655 10.713 1.00 98.75 163 HIS A CA 1
ATOM 1262 C C . HIS A 1 163 ? 1.893 -1.039 12.115 1.00 98.75 163 HIS A C 1
ATOM 1264 O O . HIS A 1 163 ? 1.027 -1.328 12.938 1.00 98.75 163 HIS A O 1
ATOM 1270 N N . HIS A 1 164 ? 2.833 -0.125 12.364 1.00 98.62 164 HIS A N 1
ATOM 1271 C CA . HIS A 1 164 ? 2.929 0.583 13.646 1.00 98.62 164 HIS A CA 1
ATOM 1272 C C . HIS A 1 164 ? 1.664 1.386 13.974 1.00 98.62 164 HIS A C 1
ATOM 1274 O O . HIS A 1 164 ? 1.212 1.438 15.116 1.00 98.62 164 HIS A O 1
ATOM 1280 N N . SER A 1 165 ? 1.065 2.013 12.963 1.00 98.56 165 SER A N 1
ATOM 1281 C CA . SER A 1 165 ? -0.163 2.793 13.133 1.00 98.56 165 SER A CA 1
ATOM 1282 C C . SER A 1 165 ? -1.379 1.896 13.405 1.00 98.56 165 SER A C 1
ATOM 1284 O O . SER A 1 165 ? -2.215 2.245 14.234 1.00 98.56 165 SER A O 1
ATOM 1286 N N . ILE A 1 166 ? -1.448 0.714 12.778 1.00 98.69 166 ILE A N 1
ATOM 1287 C CA . ILE A 1 166 ? -2.468 -0.313 13.053 1.00 98.69 166 ILE A CA 1
ATOM 1288 C C . ILE A 1 166 ? -2.354 -0.814 14.497 1.00 98.69 166 ILE A C 1
ATOM 1290 O O . ILE A 1 166 ? -3.363 -0.932 15.190 1.00 98.69 166 ILE A O 1
ATOM 1294 N N . GLU A 1 167 ? -1.135 -1.075 14.975 1.00 98.50 167 GLU A N 1
ATOM 1295 C CA . GLU A 1 167 ? -0.904 -1.502 16.359 1.00 98.50 167 GLU A CA 1
ATOM 1296 C C . GLU A 1 167 ? -1.358 -0.445 17.371 1.00 98.50 167 GLU A C 1
ATOM 1298 O O . GLU A 1 167 ? -1.935 -0.788 18.407 1.00 98.50 167 GLU A O 1
ATOM 1303 N N . LYS A 1 168 ? -1.164 0.840 17.050 1.00 98.44 168 LYS A N 1
ATOM 1304 C CA . LYS A 1 168 ? -1.561 1.970 17.899 1.00 98.44 168 LYS A CA 1
ATOM 1305 C C . LYS A 1 168 ? -3.049 2.306 17.877 1.00 98.44 168 LYS A C 1
ATOM 1307 O O . LYS A 1 168 ? -3.497 2.970 18.807 1.00 98.44 168 LYS A O 1
ATOM 1312 N N . ALA A 1 169 ? -3.799 1.879 16.863 1.00 98.50 169 ALA A N 1
ATOM 1313 C CA . ALA A 1 169 ? -5.228 2.160 16.780 1.00 98.50 169 ALA A CA 1
ATOM 1314 C C . ALA A 1 169 ? -5.959 1.590 18.006 1.00 98.50 169 ALA A C 1
ATOM 1316 O O . ALA A 1 169 ? -5.777 0.425 18.372 1.00 98.50 169 ALA A O 1
ATOM 1317 N N . THR A 1 170 ? -6.772 2.415 18.658 1.00 98.12 170 THR A N 1
ATOM 1318 C CA . THR A 1 170 ? -7.511 2.028 19.869 1.00 98.12 170 THR A CA 1
ATOM 1319 C C . THR A 1 170 ? -8.977 1.744 19.580 1.00 98.12 170 THR A C 1
ATOM 1321 O O . THR A 1 170 ? -9.574 0.896 20.240 1.00 98.12 170 THR A O 1
ATOM 1324 N N . VAL A 1 171 ? -9.537 2.387 18.554 1.00 98.25 171 VAL A N 1
ATOM 1325 C CA . VAL A 1 171 ? -10.940 2.256 18.147 1.00 98.25 171 VAL A CA 1
ATOM 1326 C C . VAL A 1 171 ? -11.080 2.034 16.639 1.00 98.25 171 VAL A C 1
ATOM 1328 O O . VAL A 1 171 ? -10.160 2.304 15.864 1.00 98.25 171 VAL A O 1
ATOM 1331 N N . HIS A 1 172 ? -12.244 1.550 16.205 1.00 97.69 172 HIS A N 1
ATOM 1332 C CA . HIS A 1 172 ? -12.479 1.135 14.817 1.00 97.69 172 HIS A CA 1
ATOM 1333 C C . HIS A 1 172 ? -12.239 2.237 13.777 1.00 97.69 172 HIS A C 1
ATOM 1335 O O . HIS A 1 172 ? -11.612 1.973 12.754 1.00 97.69 172 HIS A O 1
ATOM 1341 N N . HIS A 1 173 ? -12.677 3.477 14.025 1.00 97.50 173 HIS A N 1
ATOM 1342 C CA . HIS A 1 173 ? -12.499 4.548 13.037 1.00 97.50 173 HIS A CA 1
ATOM 1343 C C . HIS A 1 173 ? -11.023 4.909 12.808 1.00 97.50 173 HIS A C 1
ATOM 1345 O O . HIS A 1 173 ? -10.645 5.263 11.691 1.00 97.50 173 HIS A O 1
ATOM 1351 N N . GLU A 1 174 ? -10.186 4.807 13.846 1.00 98.44 174 GLU A N 1
ATOM 1352 C CA . GLU A 1 174 ? -8.740 5.010 13.734 1.00 98.44 174 GLU A CA 1
ATOM 1353 C C . GLU A 1 174 ? -8.125 3.903 12.879 1.00 98.44 174 GLU A C 1
ATOM 1355 O O . GLU A 1 174 ? -7.385 4.200 11.939 1.00 98.44 174 GLU A O 1
ATOM 1360 N N . LEU A 1 175 ? -8.478 2.640 13.160 1.00 98.69 175 LEU A N 1
ATOM 1361 C CA . LEU A 1 175 ? -7.993 1.493 12.393 1.00 98.69 175 LEU A CA 1
ATOM 1362 C C . LEU A 1 175 ? -8.372 1.619 10.911 1.00 98.69 175 LEU A C 1
ATOM 1364 O O . LEU A 1 175 ? -7.510 1.483 10.042 1.00 98.69 175 LEU A O 1
ATOM 1368 N N . ASP A 1 176 ? -9.637 1.928 10.621 1.00 98.38 176 ASP A N 1
ATOM 1369 C CA . ASP A 1 176 ? -10.135 2.093 9.253 1.00 98.38 176 ASP A CA 1
ATOM 1370 C C . ASP A 1 176 ? -9.420 3.230 8.515 1.00 98.38 176 ASP A C 1
ATOM 1372 O O . ASP A 1 176 ? -9.025 3.070 7.355 1.00 98.38 176 ASP A O 1
ATOM 1376 N N . SER A 1 177 ? -9.221 4.369 9.186 1.00 98.31 177 SER A N 1
ATOM 1377 C CA . SER A 1 177 ? -8.511 5.524 8.630 1.00 98.31 177 SER A CA 1
ATOM 1378 C C . SER A 1 177 ? -7.062 5.176 8.277 1.00 98.31 177 SER A C 1
ATOM 1380 O O . SER A 1 177 ? -6.629 5.408 7.146 1.00 98.31 177 SER A O 1
ATOM 1382 N N . VAL A 1 178 ? -6.339 4.537 9.205 1.00 98.62 178 VAL A N 1
ATOM 1383 C CA . VAL A 1 178 ? -4.951 4.099 9.000 1.00 98.62 178 VAL A CA 1
ATOM 1384 C C . VAL A 1 178 ? -4.858 3.114 7.838 1.00 98.62 178 VAL A C 1
ATOM 1386 O O . VAL A 1 178 ? -4.052 3.315 6.932 1.00 98.62 178 VAL A O 1
ATOM 1389 N N . VAL A 1 179 ? -5.701 2.077 7.814 1.00 98.69 179 VAL A N 1
ATOM 1390 C CA . VAL A 1 179 ? -5.693 1.075 6.737 1.00 98.69 179 VAL A CA 1
ATOM 1391 C C . VAL A 1 179 ? -5.972 1.732 5.388 1.00 98.69 179 VAL A C 1
ATOM 1393 O O . VAL A 1 179 ? -5.278 1.448 4.412 1.00 98.69 179 VAL A O 1
ATOM 1396 N N . LYS A 1 180 ? -6.965 2.624 5.314 1.00 98.69 180 LYS A N 1
ATOM 1397 C CA . LYS A 1 180 ? -7.303 3.336 4.077 1.00 98.69 180 LYS A CA 1
ATOM 1398 C C . LYS A 1 180 ? -6.135 4.191 3.586 1.00 98.69 180 LYS A C 1
ATOM 1400 O O . LYS A 1 180 ? -5.815 4.127 2.399 1.00 98.69 180 LYS A O 1
ATOM 1405 N N . GLN A 1 181 ? -5.502 4.950 4.479 1.00 98.69 181 GLN A N 1
ATOM 1406 C CA . GLN A 1 181 ? -4.367 5.802 4.135 1.00 98.69 181 GLN A CA 1
ATOM 1407 C C . GLN A 1 181 ? -3.165 4.967 3.680 1.00 98.69 181 GLN A C 1
ATOM 1409 O O . GLN A 1 181 ? -2.665 5.182 2.583 1.00 98.69 181 GLN A O 1
ATOM 1414 N N . SER A 1 182 ? -2.757 3.950 4.444 1.00 98.69 182 SER A N 1
ATOM 1415 C CA . SER A 1 182 ? -1.592 3.131 4.086 1.00 98.69 182 SER A CA 1
ATOM 1416 C C . SER A 1 182 ? -1.786 2.358 2.777 1.00 98.69 182 SER A C 1
ATOM 1418 O O . SER A 1 182 ? -0.842 2.200 2.006 1.00 98.69 182 SER A O 1
ATOM 1420 N N . LEU A 1 183 ? -3.009 1.901 2.477 1.00 98.69 183 LEU A N 1
ATOM 1421 C CA . LEU A 1 183 ? -3.312 1.301 1.175 1.00 98.69 183 LEU A CA 1
ATOM 1422 C C . LEU A 1 183 ? -3.199 2.317 0.034 1.00 98.69 183 LEU A C 1
ATOM 1424 O O . LEU A 1 183 ? -2.702 1.960 -1.033 1.00 98.69 183 LEU A O 1
ATOM 1428 N N . ALA A 1 184 ? -3.639 3.561 0.242 1.00 98.69 184 ALA A N 1
ATOM 1429 C CA . ALA A 1 184 ? -3.451 4.629 -0.735 1.00 98.69 184 ALA A CA 1
ATOM 1430 C C . ALA A 1 184 ? -1.956 4.918 -0.946 1.00 98.69 184 ALA A C 1
ATOM 1432 O O . ALA A 1 184 ? -1.501 4.934 -2.089 1.00 98.69 184 ALA A O 1
ATOM 1433 N N . ASP A 1 185 ? -1.179 5.025 0.132 1.00 98.69 185 ASP A N 1
ATOM 1434 C CA . ASP A 1 185 ? 0.263 5.275 0.076 1.00 98.69 185 ASP A CA 1
ATOM 1435 C C . ASP A 1 185 ? 0.990 4.188 -0.736 1.00 98.69 185 ASP A C 1
ATOM 1437 O O . ASP A 1 185 ? 1.763 4.510 -1.640 1.00 98.69 185 ASP A O 1
ATOM 1441 N N . ILE A 1 186 ? 0.668 2.903 -0.522 1.00 98.75 186 ILE A N 1
ATOM 1442 C CA . ILE A 1 186 ? 1.197 1.786 -1.333 1.00 98.75 186 ILE A CA 1
ATOM 1443 C C . ILE A 1 186 ? 0.910 1.986 -2.828 1.00 98.75 186 ILE A C 1
ATOM 1445 O O . ILE A 1 186 ? 1.772 1.721 -3.673 1.00 98.75 186 ILE A O 1
ATOM 1449 N N . GLN A 1 187 ? -0.297 2.436 -3.183 1.00 98.38 187 GLN A N 1
ATOM 1450 C CA . GLN A 1 187 ? -0.656 2.650 -4.585 1.00 98.38 187 GLN A CA 1
ATOM 1451 C C . GLN A 1 187 ? 0.141 3.792 -5.216 1.00 98.38 187 GLN A C 1
ATOM 1453 O O . GLN A 1 187 ? 0.515 3.676 -6.385 1.00 98.38 187 GLN A O 1
ATOM 1458 N N . THR A 1 188 ? 0.455 4.834 -4.442 1.00 98.38 188 THR A N 1
ATOM 1459 C CA . THR A 1 188 ? 1.219 6.003 -4.908 1.00 98.38 188 THR A CA 1
ATOM 1460 C C . THR A 1 188 ? 2.713 5.752 -5.105 1.00 98.38 188 THR A C 1
ATOM 1462 O O . THR A 1 188 ? 3.358 6.556 -5.776 1.00 98.38 188 THR A O 1
ATOM 1465 N N . VAL A 1 189 ? 3.269 4.642 -4.596 1.00 98.50 189 VAL A N 1
ATOM 1466 C CA . VAL A 1 189 ? 4.661 4.265 -4.898 1.00 98.50 189 VAL A CA 1
ATOM 1467 C C . VAL A 1 189 ? 4.809 4.102 -6.411 1.00 98.50 189 VAL A C 1
ATOM 1469 O O . VAL A 1 189 ? 4.075 3.323 -7.044 1.00 98.50 189 VAL A O 1
ATOM 1472 N N . ALA A 1 190 ? 5.736 4.868 -6.985 1.00 98.06 190 ALA A N 1
ATOM 1473 C CA . ALA A 1 190 ? 5.961 4.914 -8.418 1.00 98.06 190 ALA A CA 1
ATOM 1474 C C . ALA A 1 190 ? 6.459 3.557 -8.931 1.00 98.06 190 ALA A C 1
ATOM 1476 O O . ALA A 1 190 ? 7.058 2.765 -8.204 1.00 98.06 190 ALA A O 1
ATOM 1477 N N . LYS A 1 191 ? 6.196 3.271 -10.208 1.00 97.50 191 LYS A N 1
ATOM 1478 C CA . LYS A 1 191 ? 6.815 2.114 -10.859 1.00 97.50 191 LYS A CA 1
ATOM 1479 C C . LYS A 1 191 ? 8.316 2.381 -11.039 1.00 97.50 191 LYS A C 1
ATOM 1481 O O . LYS A 1 191 ? 8.666 3.522 -11.348 1.00 97.50 191 LYS A O 1
ATOM 1486 N N . PRO A 1 192 ? 9.171 1.353 -10.912 1.00 98.12 192 PRO A N 1
ATOM 1487 C CA . PRO A 1 192 ? 10.569 1.463 -11.281 1.00 98.12 192 PRO A CA 1
ATOM 1488 C C . PRO A 1 192 ? 10.739 1.952 -12.723 1.00 98.12 192 PRO A C 1
ATOM 1490 O O . PRO A 1 192 ? 10.001 1.529 -13.616 1.00 98.12 192 PRO A O 1
ATOM 1493 N N . SER A 1 193 ? 11.702 2.838 -12.959 1.00 97.38 193 SER A N 1
ATOM 1494 C CA . SER A 1 193 ? 12.082 3.252 -14.311 1.00 97.38 193 SER A CA 1
ATOM 1495 C C . SER A 1 193 ? 12.867 2.156 -15.027 1.00 97.38 193 SER A C 1
ATOM 1497 O O . SER A 1 193 ? 13.592 1.401 -14.385 1.00 97.38 193 SER A O 1
ATOM 1499 N N . LEU A 1 194 ? 12.798 2.120 -16.358 1.00 97.62 194 LEU A N 1
ATOM 1500 C CA . LEU A 1 194 ? 13.682 1.280 -17.170 1.00 97.62 194 LEU A CA 1
ATOM 1501 C C . LEU A 1 194 ? 15.131 1.781 -17.110 1.00 97.62 194 LEU A C 1
ATOM 1503 O O . LEU A 1 194 ? 15.376 2.996 -16.999 1.00 97.62 194 LEU A O 1
ATOM 1507 N N . ALA A 1 195 ? 16.071 0.845 -17.225 1.00 97.44 195 ALA A N 1
ATOM 1508 C CA . ALA A 1 195 ? 17.484 1.135 -17.413 1.00 97.44 195 ALA A CA 1
ATOM 1509 C C . ALA A 1 195 ? 17.666 2.025 -18.660 1.00 97.44 195 ALA A C 1
ATOM 1511 O O . ALA A 1 195 ? 16.887 1.892 -19.612 1.00 97.44 195 ALA A O 1
ATOM 1512 N N . PRO A 1 196 ? 18.615 2.981 -18.656 1.00 95.94 196 PRO A N 1
ATOM 1513 C CA . PRO A 1 196 ? 18.737 4.007 -19.695 1.00 95.94 196 PRO A CA 1
ATOM 1514 C C . PRO A 1 196 ? 18.694 3.482 -21.134 1.00 95.94 196 PRO A C 1
ATOM 1516 O O . PRO A 1 196 ? 18.059 4.093 -21.989 1.00 95.94 196 PRO A O 1
ATOM 1519 N N . GLU A 1 197 ? 19.320 2.340 -21.384 1.00 96.06 197 GLU A N 1
ATOM 1520 C CA . GLU A 1 197 ? 19.404 1.692 -22.686 1.00 96.06 197 GLU A CA 1
ATOM 1521 C C . GLU A 1 197 ? 18.089 1.028 -23.129 1.00 96.06 197 GLU A C 1
ATOM 1523 O O . GLU A 1 197 ? 17.846 0.904 -24.319 1.00 96.06 197 GLU A O 1
ATOM 1528 N N . TYR A 1 198 ? 17.179 0.688 -22.220 1.00 97.69 198 TYR A N 1
ATOM 1529 C CA . TYR A 1 198 ? 15.866 0.124 -22.572 1.00 97.69 198 TYR A CA 1
ATOM 1530 C C . TYR A 1 198 ? 14.752 1.173 -22.590 1.00 97.69 198 TYR A C 1
ATOM 1532 O O . TYR A 1 198 ? 13.581 0.856 -22.793 1.00 97.69 198 TYR A O 1
ATOM 1540 N N . ARG A 1 199 ? 15.092 2.450 -22.386 1.00 96.31 199 ARG A N 1
ATOM 1541 C CA . ARG A 1 199 ? 14.146 3.553 -22.576 1.00 96.31 199 ARG A CA 1
ATOM 1542 C C . ARG A 1 199 ? 13.886 3.770 -24.061 1.00 96.31 199 ARG A C 1
ATOM 1544 O O . ARG A 1 199 ? 14.692 3.397 -24.912 1.00 96.31 199 ARG A O 1
ATOM 1551 N N . GLN A 1 200 ? 12.763 4.422 -24.349 1.00 97.31 200 GLN A N 1
ATOM 1552 C CA . GLN A 1 200 ? 12.389 4.778 -25.709 1.00 97.31 200 GLN A CA 1
ATOM 1553 C C . GLN A 1 200 ? 13.480 5.634 -26.368 1.00 97.31 200 GLN A C 1
ATOM 1555 O O . GLN A 1 200 ? 13.884 6.655 -25.807 1.00 97.31 200 GLN A O 1
ATOM 1560 N N . ALA A 1 201 ? 13.931 5.232 -27.557 1.00 97.44 201 ALA A N 1
ATOM 1561 C CA . ALA A 1 201 ? 14.899 6.002 -28.328 1.00 97.44 201 ALA A CA 1
ATOM 1562 C C . ALA A 1 201 ? 14.273 7.310 -28.829 1.00 97.44 201 ALA A C 1
ATOM 1564 O O . ALA A 1 201 ? 13.201 7.311 -29.445 1.00 97.44 201 ALA A O 1
ATOM 1565 N N . THR A 1 202 ? 14.952 8.431 -28.590 1.00 98.00 202 THR A N 1
ATOM 1566 C CA . THR A 1 202 ? 14.503 9.747 -29.054 1.00 98.00 202 THR A CA 1
ATOM 1567 C C . THR A 1 202 ? 14.777 9.940 -30.547 1.00 98.00 202 THR A C 1
ATOM 1569 O O . THR A 1 202 ? 15.575 9.224 -31.153 1.00 98.00 202 THR A O 1
ATOM 1572 N N . VAL A 1 203 ? 14.116 10.930 -31.158 1.00 97.81 203 VAL A N 1
ATOM 1573 C CA . VAL A 1 203 ? 14.351 11.296 -32.567 1.00 97.81 203 VAL A CA 1
ATOM 1574 C C . VAL A 1 203 ? 15.812 11.687 -32.795 1.00 97.81 203 VAL A C 1
ATOM 1576 O O . VAL A 1 203 ? 16.408 11.232 -33.767 1.00 97.81 203 VAL A O 1
ATOM 1579 N N . ASP A 1 204 ? 16.399 12.448 -31.872 1.00 98.00 204 ASP A N 1
ATOM 1580 C CA . ASP A 1 204 ? 17.794 12.889 -31.968 1.00 98.00 204 ASP A CA 1
ATOM 1581 C C . ASP A 1 204 ? 18.762 11.703 -31.881 1.00 98.00 204 ASP A C 1
ATOM 1583 O O . ASP A 1 204 ? 19.639 11.567 -32.724 1.00 98.00 204 ASP A O 1
ATOM 1587 N N . GLN A 1 205 ? 18.544 10.767 -30.948 1.00 98.25 205 GLN A N 1
ATOM 1588 C CA . GLN A 1 205 ? 19.368 9.554 -30.842 1.00 98.25 205 GLN A CA 1
ATOM 1589 C C . GLN A 1 205 ? 19.304 8.696 -32.112 1.00 98.25 205 GLN A C 1
ATOM 1591 O O . GLN A 1 205 ? 20.314 8.150 -32.554 1.00 98.25 205 GLN A O 1
ATOM 1596 N N . LYS A 1 206 ? 18.119 8.583 -32.726 1.00 98.31 206 LYS A N 1
ATOM 1597 C CA . LYS A 1 206 ? 17.953 7.877 -34.004 1.00 98.31 206 LYS A CA 1
ATOM 1598 C C . LYS A 1 206 ? 18.690 8.588 -35.137 1.00 98.31 206 LYS A C 1
ATOM 1600 O O . LYS A 1 206 ? 19.336 7.920 -35.943 1.00 98.31 206 LYS A O 1
ATOM 1605 N N . ALA A 1 207 ? 18.608 9.917 -35.195 1.00 98.19 207 ALA A N 1
ATOM 1606 C CA . ALA A 1 207 ? 19.319 10.719 -36.186 1.00 98.19 207 ALA A CA 1
ATOM 1607 C C . ALA A 1 207 ? 20.842 10.585 -36.029 1.00 98.19 207 ALA A C 1
ATOM 1609 O O . ALA A 1 207 ? 21.538 10.376 -37.022 1.00 98.19 207 ALA A O 1
ATOM 1610 N N . ASP A 1 208 ? 21.347 10.605 -34.795 1.00 98.00 208 ASP A N 1
ATOM 1611 C CA . ASP A 1 208 ? 22.762 10.390 -34.494 1.00 98.00 208 ASP A CA 1
ATOM 1612 C C . ASP A 1 208 ? 23.226 9.005 -34.967 1.00 98.00 208 ASP A C 1
ATOM 1614 O O . ASP A 1 208 ? 24.228 8.899 -35.675 1.00 98.00 208 ASP A O 1
ATOM 1618 N N . GLY A 1 209 ? 22.462 7.945 -34.676 1.00 98.06 209 GLY A N 1
ATOM 1619 C CA . GLY A 1 209 ? 22.769 6.591 -35.151 1.00 98.06 209 GLY A CA 1
ATOM 1620 C C . GLY A 1 209 ? 22.814 6.480 -36.683 1.00 98.06 209 GLY A C 1
ATOM 1621 O O . GLY A 1 209 ? 23.723 5.862 -37.243 1.00 98.06 209 GLY A O 1
ATOM 1622 N N . GLN A 1 210 ? 21.876 7.123 -37.386 1.00 98.44 210 GLN A N 1
ATOM 1623 C CA . GLN A 1 210 ? 21.869 7.196 -38.855 1.00 98.44 210 GLN A CA 1
ATOM 1624 C C . GLN A 1 210 ? 23.084 7.965 -39.394 1.00 98.44 210 GLN A C 1
ATOM 1626 O O . GLN A 1 210 ? 23.725 7.533 -40.358 1.00 98.44 210 GLN A O 1
ATOM 1631 N N . GLN A 1 211 ? 23.433 9.080 -38.750 1.00 98.44 211 GLN A N 1
ATOM 1632 C CA . GLN A 1 211 ? 24.592 9.894 -39.097 1.00 98.44 211 GLN A CA 1
ATOM 1633 C C . GLN A 1 211 ? 25.896 9.106 -38.922 1.00 98.44 211 GLN A C 1
ATOM 1635 O O . GLN A 1 211 ? 26.766 9.173 -39.793 1.00 98.44 211 GLN A O 1
ATOM 1640 N N . THR A 1 212 ? 26.026 8.314 -37.853 1.00 98.50 212 THR A N 1
ATOM 1641 C CA . THR A 1 212 ? 27.176 7.426 -37.631 1.00 98.50 212 THR A CA 1
ATOM 1642 C C . THR A 1 212 ? 27.376 6.458 -38.798 1.00 98.50 212 THR A C 1
ATOM 1644 O O . THR A 1 212 ? 28.489 6.359 -39.320 1.00 98.50 212 THR A O 1
ATOM 1647 N N . LEU A 1 213 ? 26.315 5.791 -39.268 1.00 98.44 213 LEU A N 1
ATOM 1648 C CA . LEU A 1 213 ? 26.402 4.880 -40.418 1.00 98.44 213 LEU A CA 1
ATOM 1649 C C . LEU A 1 213 ? 26.772 5.609 -41.712 1.00 98.44 213 LEU A C 1
ATOM 1651 O O . LEU A 1 213 ? 27.606 5.126 -42.481 1.00 98.44 213 LEU A O 1
ATOM 1655 N N . MET A 1 214 ? 26.184 6.784 -41.947 1.00 98.44 214 MET A N 1
ATOM 1656 C CA . MET A 1 214 ? 26.481 7.587 -43.132 1.00 98.44 214 MET A CA 1
ATOM 1657 C C . MET A 1 214 ? 27.948 8.036 -43.163 1.00 98.44 214 MET A C 1
ATOM 1659 O O . MET A 1 214 ? 28.586 7.957 -44.214 1.00 98.44 214 MET A O 1
ATOM 1663 N N . MET A 1 215 ? 28.503 8.472 -42.027 1.00 98.00 215 MET A N 1
ATOM 1664 C CA . MET A 1 215 ? 29.917 8.851 -41.930 1.00 98.00 215 MET A CA 1
ATOM 1665 C C . MET A 1 215 ? 30.838 7.652 -42.170 1.00 98.00 215 MET A C 1
ATOM 1667 O O . MET A 1 215 ? 31.737 7.750 -43.003 1.00 98.00 215 MET A O 1
ATOM 1671 N N . ALA A 1 216 ? 30.564 6.503 -41.544 1.00 98.31 216 ALA A N 1
ATOM 1672 C CA . ALA A 1 216 ? 31.364 5.290 -41.730 1.00 98.31 216 ALA A CA 1
ATOM 1673 C C . ALA A 1 216 ? 31.377 4.809 -43.195 1.00 98.31 216 ALA A C 1
ATOM 1675 O O . ALA A 1 216 ? 32.429 4.453 -43.736 1.00 98.31 216 ALA A O 1
ATOM 1676 N N . ALA A 1 217 ? 30.224 4.834 -43.871 1.00 98.12 217 ALA A N 1
ATOM 1677 C CA . ALA A 1 217 ? 30.135 4.485 -45.287 1.00 98.12 217 ALA A CA 1
ATOM 1678 C C . ALA A 1 217 ? 30.861 5.497 -46.183 1.00 98.12 217 ALA A C 1
ATOM 1680 O O . ALA A 1 217 ? 31.567 5.091 -47.105 1.00 98.12 217 ALA A O 1
ATOM 1681 N N . LYS A 1 218 ? 30.741 6.801 -45.897 1.00 98.19 218 LYS A N 1
ATOM 1682 C CA . LYS A 1 218 ? 31.452 7.858 -46.630 1.00 98.19 218 LYS A CA 1
ATOM 1683 C C . LYS A 1 218 ? 32.967 7.696 -46.512 1.00 98.19 218 LYS A C 1
ATOM 1685 O O . LYS A 1 218 ? 33.653 7.693 -47.528 1.00 98.19 218 LYS A O 1
ATOM 1690 N N . GLU A 1 219 ? 33.481 7.494 -45.301 1.00 98.19 219 GLU A N 1
ATOM 1691 C CA . GLU A 1 219 ? 34.907 7.237 -45.065 1.00 98.19 219 GLU A CA 1
ATOM 1692 C C . GLU A 1 219 ? 35.395 5.989 -45.810 1.00 98.19 219 GLU A C 1
ATOM 1694 O O . GLU A 1 219 ? 36.494 5.973 -46.368 1.00 98.19 219 GLU A O 1
ATOM 1699 N N . LYS A 1 220 ? 34.583 4.926 -45.854 1.00 98.06 220 LYS A N 1
ATOM 1700 C CA . LYS A 1 220 ? 34.918 3.720 -46.618 1.00 98.06 220 LYS A CA 1
ATOM 1701 C C . LYS A 1 220 ? 34.893 3.954 -48.134 1.00 98.06 220 LYS A C 1
ATOM 1703 O O . LYS A 1 220 ? 35.820 3.504 -48.799 1.00 98.06 220 LYS A O 1
ATOM 1708 N N . SER A 1 221 ? 33.925 4.708 -48.660 1.00 97.31 221 SER A N 1
ATOM 1709 C CA . SER A 1 221 ? 33.886 5.116 -50.076 1.00 97.31 221 SER A CA 1
ATOM 1710 C C . SER A 1 221 ? 35.124 5.917 -50.467 1.00 97.31 221 SER A C 1
ATOM 1712 O O . SER A 1 221 ? 35.773 5.598 -51.456 1.00 97.31 221 SER A O 1
ATOM 1714 N N . THR A 1 222 ? 35.526 6.893 -49.648 1.00 97.81 222 THR A N 1
ATOM 1715 C CA . THR A 1 222 ? 36.746 7.673 -49.902 1.00 97.81 222 THR A CA 1
ATOM 1716 C C . THR A 1 222 ? 37.992 6.785 -49.933 1.00 97.81 222 THR A C 1
ATOM 1718 O O . THR A 1 222 ? 38.872 6.991 -50.763 1.00 97.81 222 THR A O 1
ATOM 1721 N N . ARG A 1 223 ? 38.066 5.750 -49.083 1.00 97.81 223 ARG A N 1
ATOM 1722 C CA . ARG A 1 223 ? 39.158 4.762 -49.147 1.00 97.81 223 ARG A CA 1
ATOM 1723 C C . ARG A 1 223 ? 39.129 3.921 -50.422 1.00 97.81 223 ARG A C 1
ATOM 1725 O O . ARG A 1 223 ? 40.193 3.576 -50.916 1.00 97.81 223 ARG A O 1
ATOM 1732 N N . PHE A 1 224 ? 37.949 3.584 -50.941 1.00 97.50 224 PHE A N 1
ATOM 1733 C CA . PHE A 1 224 ? 37.811 2.880 -52.218 1.00 97.50 224 PHE A CA 1
ATOM 1734 C C . PHE A 1 224 ? 38.266 3.736 -53.404 1.00 97.50 224 PHE A C 1
ATOM 1736 O O . PHE A 1 224 ? 38.956 3.238 -54.285 1.00 97.50 224 PHE A O 1
ATOM 1743 N N . GLU A 1 225 ? 37.914 5.022 -53.404 1.00 95.06 225 GLU A N 1
ATOM 1744 C CA . GLU A 1 225 ? 38.298 5.990 -54.442 1.00 95.06 225 GLU A CA 1
ATOM 1745 C C . GLU A 1 225 ? 39.804 6.286 -54.454 1.00 95.06 225 GLU A C 1
ATOM 1747 O O . GLU A 1 225 ? 40.353 6.636 -55.493 1.00 95.06 225 GLU A O 1
ATOM 1752 N N . ALA A 1 226 ? 40.472 6.133 -53.309 1.00 96.88 226 ALA A N 1
ATOM 1753 C CA . ALA A 1 226 ? 41.910 6.341 -53.169 1.00 96.88 226 ALA A CA 1
ATOM 1754 C C . ALA A 1 226 ? 42.768 5.144 -53.628 1.00 96.88 226 ALA A C 1
ATOM 1756 O O . ALA A 1 226 ? 43.989 5.199 -53.496 1.00 96.88 226 ALA A O 1
ATOM 1757 N N . LEU A 1 227 ? 42.162 4.052 -54.111 1.00 95.12 227 LEU A N 1
ATOM 1758 C CA . LEU A 1 227 ? 42.898 2.902 -54.637 1.00 95.12 227 LEU A CA 1
ATOM 1759 C C . LEU A 1 227 ? 43.441 3.202 -56.042 1.00 95.12 227 LEU A C 1
ATOM 1761 O O . LEU A 1 227 ? 42.688 3.592 -56.936 1.00 95.12 227 LEU A O 1
ATOM 1765 N N . ASP A 1 228 ? 44.732 2.944 -56.251 1.00 93.19 228 ASP A N 1
ATOM 1766 C CA . ASP A 1 228 ? 45.359 3.055 -57.570 1.00 93.19 228 ASP A CA 1
ATOM 1767 C C . ASP A 1 228 ? 44.780 2.024 -58.550 1.00 93.19 228 ASP A C 1
ATOM 1769 O O . ASP A 1 228 ? 44.491 0.881 -58.176 1.00 93.19 228 ASP A O 1
ATOM 1773 N N . ASP A 1 229 ? 44.616 2.428 -59.813 1.00 92.62 229 ASP A N 1
ATOM 1774 C CA . ASP A 1 229 ? 44.094 1.596 -60.906 1.00 92.62 229 ASP A CA 1
ATOM 1775 C C . ASP A 1 229 ? 42.782 0.863 -60.576 1.00 92.62 229 ASP A C 1
ATOM 1777 O O . ASP A 1 229 ? 42.562 -0.272 -61.002 1.00 92.62 229 ASP A O 1
ATOM 1781 N N . VAL A 1 230 ? 41.885 1.493 -59.816 1.00 93.88 230 VAL A N 1
ATOM 1782 C CA . VAL A 1 230 ? 40.590 0.897 -59.471 1.00 93.88 230 VAL A CA 1
ATOM 1783 C C . VAL A 1 230 ? 39.697 0.706 -60.706 1.00 93.88 230 VAL A C 1
ATOM 1785 O O . VAL A 1 230 ? 39.532 1.613 -61.532 1.00 93.88 230 VAL A O 1
ATOM 1788 N N . ASN A 1 231 ? 39.073 -0.470 -60.823 1.00 94.88 231 ASN A N 1
ATOM 1789 C CA . ASN A 1 231 ? 38.049 -0.726 -61.830 1.00 94.88 231 ASN A CA 1
ATOM 1790 C C . ASN A 1 231 ? 36.801 0.102 -61.497 1.00 94.88 231 ASN A C 1
ATOM 1792 O O . ASN A 1 231 ? 36.164 -0.096 -60.462 1.00 94.88 231 ASN A O 1
ATOM 1796 N N . GLN A 1 232 ? 36.421 1.006 -62.400 1.00 94.50 232 GLN A N 1
ATOM 1797 C CA . GLN A 1 232 ? 35.319 1.949 -62.178 1.00 94.50 232 GLN A CA 1
ATOM 1798 C C . GLN A 1 232 ? 33.947 1.272 -62.029 1.00 94.50 232 GLN A C 1
ATOM 1800 O O . GLN A 1 232 ? 33.117 1.739 -61.251 1.00 94.50 232 GLN A O 1
ATOM 1805 N N . ALA A 1 233 ? 33.701 0.160 -62.727 1.00 94.38 233 ALA A N 1
ATOM 1806 C CA . ALA A 1 233 ? 32.456 -0.593 -62.579 1.00 94.38 233 ALA A CA 1
ATOM 1807 C C . ALA A 1 233 ? 32.392 -1.286 -61.211 1.00 94.38 233 ALA A C 1
ATOM 1809 O O . ALA A 1 233 ? 31.363 -1.224 -60.539 1.00 94.38 233 ALA A O 1
ATOM 1810 N N . SER A 1 234 ? 33.507 -1.877 -60.768 1.00 96.19 234 SER A N 1
ATOM 1811 C CA . SER A 1 234 ? 33.604 -2.472 -59.433 1.00 96.19 234 SER A CA 1
ATOM 1812 C C . SER A 1 234 ? 33.494 -1.412 -58.332 1.00 96.19 234 SER A C 1
ATOM 1814 O O . SER A 1 234 ? 32.813 -1.639 -57.335 1.00 96.19 234 SER A O 1
ATOM 1816 N N . LEU A 1 235 ? 34.088 -0.227 -58.522 1.00 95.88 235 LEU A N 1
ATOM 1817 C CA . LEU A 1 235 ? 33.959 0.898 -57.591 1.00 95.88 235 LEU A CA 1
ATOM 1818 C C . LEU A 1 235 ? 32.494 1.309 -57.421 1.00 95.88 235 LEU A C 1
ATOM 1820 O O . LEU A 1 235 ? 32.004 1.380 -56.293 1.00 95.88 235 LEU A O 1
ATOM 1824 N N . LEU A 1 236 ? 31.783 1.514 -58.533 1.00 96.50 236 LEU A N 1
ATOM 1825 C CA . LEU A 1 236 ? 30.366 1.873 -58.521 1.00 96.50 236 LEU A CA 1
ATOM 1826 C C . LEU A 1 236 ? 29.504 0.789 -57.857 1.00 96.50 236 LEU A C 1
ATOM 1828 O O . LEU A 1 236 ? 28.577 1.106 -57.106 1.00 96.50 236 LEU A O 1
ATOM 1832 N N . GLU A 1 237 ? 29.810 -0.487 -58.099 1.00 96.69 237 GLU A N 1
ATOM 1833 C CA . GLU A 1 237 ? 29.134 -1.614 -57.455 1.00 96.69 237 GLU A CA 1
ATOM 1834 C C . GLU A 1 237 ? 29.310 -1.572 -55.929 1.00 96.69 237 GLU A C 1
ATOM 1836 O O . GLU A 1 237 ? 28.318 -1.576 -55.197 1.00 96.69 237 GLU A O 1
ATOM 1841 N N . GLN A 1 238 ? 30.546 -1.447 -55.429 1.00 97.81 238 GLN A N 1
ATOM 1842 C CA . GLN A 1 238 ? 30.793 -1.403 -53.984 1.00 97.81 238 GLN A CA 1
ATOM 1843 C C . GLN A 1 238 ? 30.211 -0.136 -53.329 1.00 97.81 238 GLN A C 1
ATOM 1845 O O . GLN A 1 238 ? 29.679 -0.208 -52.220 1.00 97.81 238 GLN A O 1
ATOM 1850 N N . GLN A 1 239 ? 30.225 1.017 -54.010 1.00 97.38 239 GLN A N 1
ATOM 1851 C CA . GLN A 1 239 ? 29.546 2.238 -53.545 1.00 97.38 239 GLN A CA 1
ATOM 1852 C C . GLN A 1 239 ? 28.019 2.066 -53.470 1.00 97.38 239 GLN A C 1
ATOM 1854 O O . GLN A 1 239 ? 27.374 2.538 -52.525 1.00 97.38 239 GLN A O 1
ATOM 1859 N N . THR A 1 240 ? 27.432 1.355 -54.436 1.00 97.56 240 THR A N 1
ATOM 1860 C CA . THR A 1 240 ? 26.002 1.015 -54.434 1.00 97.56 240 THR A CA 1
ATOM 1861 C C . THR A 1 240 ? 25.664 0.098 -53.260 1.00 97.56 240 THR A C 1
ATOM 1863 O O . THR A 1 240 ? 24.670 0.337 -52.570 1.00 97.56 240 THR A O 1
ATOM 1866 N N . LEU A 1 241 ? 26.517 -0.892 -52.968 1.00 97.75 241 LEU A N 1
ATOM 1867 C CA . LEU A 1 241 ? 26.370 -1.761 -51.797 1.00 97.75 241 LEU A CA 1
ATOM 1868 C C . LEU A 1 241 ? 26.452 -0.966 -50.486 1.00 97.75 241 LEU A C 1
ATOM 1870 O O . LEU A 1 241 ? 25.558 -1.100 -49.653 1.00 97.75 241 LEU A O 1
ATOM 1874 N N . LEU A 1 242 ? 27.443 -0.078 -50.324 1.00 97.94 242 LEU A N 1
ATOM 1875 C CA . LEU A 1 242 ? 27.553 0.793 -49.142 1.00 97.94 242 LEU A CA 1
ATOM 1876 C C . LEU A 1 242 ? 26.293 1.645 -48.934 1.00 97.94 242 LEU A C 1
ATOM 1878 O O . LEU A 1 242 ? 25.750 1.703 -47.830 1.00 97.94 242 LEU A O 1
ATOM 1882 N N . THR A 1 243 ? 25.796 2.266 -50.005 1.00 98.12 243 THR A N 1
ATOM 1883 C CA . THR A 1 243 ? 24.570 3.078 -49.975 1.00 98.12 243 THR A CA 1
ATOM 1884 C C . THR A 1 243 ? 23.353 2.232 -49.599 1.00 98.12 243 THR A C 1
ATOM 1886 O O . THR A 1 243 ? 22.506 2.669 -48.816 1.00 98.12 243 THR A O 1
ATOM 1889 N N . GLY A 1 244 ? 23.276 1.006 -50.123 1.00 97.69 244 GLY A N 1
ATOM 1890 C CA . GLY A 1 244 ? 22.236 0.035 -49.799 1.00 97.69 244 GLY A CA 1
ATOM 1891 C C . GLY A 1 244 ? 22.227 -0.348 -48.319 1.00 97.69 244 GLY A C 1
ATOM 1892 O O . GLY A 1 244 ? 21.167 -0.291 -47.693 1.00 97.69 244 GLY A O 1
ATOM 1893 N N . VAL A 1 245 ? 23.398 -0.654 -47.746 1.00 98.12 245 VAL A N 1
ATOM 1894 C CA . VAL A 1 245 ? 23.553 -0.982 -46.318 1.00 98.12 245 VAL A CA 1
ATOM 1895 C C . VAL A 1 245 ? 23.112 0.193 -45.443 1.00 98.12 245 VAL A C 1
ATOM 1897 O O . VAL A 1 245 ? 22.254 0.017 -44.577 1.00 98.12 245 VAL A O 1
ATOM 1900 N N . VAL A 1 246 ? 23.611 1.409 -45.704 1.00 98.56 246 VAL A N 1
ATOM 1901 C CA . VAL A 1 246 ? 23.213 2.606 -44.936 1.00 98.56 246 VAL A CA 1
ATOM 1902 C C . VAL A 1 246 ? 21.711 2.843 -45.030 1.00 98.56 246 VAL A C 1
ATOM 1904 O O . VAL A 1 246 ? 21.063 3.068 -44.013 1.00 98.56 246 VAL A O 1
ATOM 1907 N N . LYS A 1 247 ? 21.127 2.769 -46.230 1.00 98.44 247 LYS A N 1
ATOM 1908 C CA . LYS A 1 247 ? 19.685 2.972 -46.420 1.00 98.44 247 LYS A CA 1
ATOM 1909 C C . LYS A 1 247 ? 18.860 1.940 -45.646 1.00 98.44 247 LYS A C 1
ATOM 1911 O O . LYS A 1 247 ? 17.859 2.311 -45.035 1.00 98.44 247 LYS A O 1
ATOM 1916 N N . HIS A 1 248 ? 19.271 0.673 -45.673 1.00 98.19 248 HIS A N 1
ATOM 1917 C CA . HIS A 1 248 ? 18.593 -0.408 -44.964 1.00 98.19 248 HIS A CA 1
ATOM 1918 C C . HIS A 1 248 ? 18.606 -0.184 -43.448 1.00 98.19 248 HIS A C 1
ATOM 1920 O O . HIS A 1 248 ? 17.543 -0.098 -42.830 1.00 98.19 248 HIS A O 1
ATOM 1926 N N . TYR A 1 249 ? 19.789 -0.011 -42.854 1.00 98.56 249 TYR A N 1
ATOM 1927 C CA . TYR A 1 249 ? 19.903 0.151 -41.405 1.00 98.56 249 TYR A CA 1
ATOM 1928 C C . TYR A 1 249 ? 19.368 1.493 -40.911 1.00 98.56 249 TYR A C 1
ATOM 1930 O O . TYR A 1 249 ? 18.770 1.531 -39.841 1.00 98.56 249 TYR A O 1
ATOM 1938 N N . SER A 1 250 ? 19.461 2.574 -41.690 1.00 98.31 250 SER A N 1
ATOM 1939 C CA . SER A 1 250 ? 18.824 3.845 -41.327 1.00 98.31 250 SER A CA 1
ATOM 1940 C C . SER A 1 250 ? 17.304 3.722 -41.213 1.00 98.31 250 SER A C 1
ATOM 1942 O O . SER A 1 250 ? 16.708 4.311 -40.308 1.00 98.31 250 SER A O 1
ATOM 1944 N N . ALA A 1 251 ? 16.670 2.927 -42.084 1.00 98.31 251 ALA A N 1
ATOM 1945 C CA . ALA A 1 251 ? 15.240 2.647 -41.989 1.00 98.31 251 ALA A CA 1
ATOM 1946 C C . ALA A 1 251 ? 14.898 1.832 -40.730 1.00 98.31 251 ALA A C 1
ATOM 1948 O O . ALA A 1 251 ? 13.939 2.172 -40.038 1.00 98.31 251 ALA A O 1
ATOM 1949 N N . LEU A 1 252 ? 15.700 0.811 -40.400 1.00 98.44 252 LEU A N 1
ATOM 1950 C CA . LEU A 1 252 ? 15.519 0.016 -39.180 1.00 98.44 252 LEU A CA 1
ATOM 1951 C C . LEU A 1 252 ? 15.740 0.851 -37.910 1.00 98.44 252 LEU A C 1
ATOM 1953 O O . LEU A 1 252 ? 14.931 0.785 -36.991 1.00 98.44 252 LEU A O 1
ATOM 1957 N N . ILE A 1 253 ? 16.772 1.699 -37.873 1.00 98.50 253 ILE A N 1
ATOM 1958 C CA . ILE A 1 253 ? 17.033 2.628 -36.760 1.00 98.50 253 ILE A CA 1
ATOM 1959 C C . ILE A 1 253 ? 15.850 3.583 -36.560 1.00 98.50 253 ILE A C 1
ATOM 1961 O O . ILE A 1 253 ? 15.453 3.853 -35.427 1.00 98.50 253 ILE A O 1
ATOM 1965 N N . GLY A 1 254 ? 15.226 4.047 -37.648 1.00 97.75 254 GLY A N 1
ATOM 1966 C CA . GLY A 1 254 ? 14.004 4.853 -37.572 1.00 97.75 254 GLY A CA 1
ATOM 1967 C C . GLY A 1 254 ? 12.865 4.144 -36.824 1.00 97.75 254 GLY A C 1
ATOM 1968 O O . GLY A 1 254 ? 12.101 4.793 -36.104 1.00 97.75 254 GLY A O 1
ATOM 1969 N N . GLN A 1 255 ? 12.799 2.815 -36.935 1.00 97.81 255 GLN A N 1
ATOM 1970 C CA . GLN A 1 255 ? 11.784 1.956 -36.318 1.00 97.81 255 GLN A CA 1
ATOM 1971 C C . GLN A 1 255 ? 12.167 1.435 -34.926 1.00 97.81 255 GLN A C 1
ATOM 1973 O O . GLN A 1 255 ? 11.295 0.919 -34.237 1.00 97.81 255 GLN A O 1
ATOM 1978 N N . ALA A 1 256 ? 13.421 1.590 -34.491 1.00 97.94 256 ALA A N 1
ATOM 1979 C CA . ALA A 1 256 ? 13.875 1.117 -33.185 1.00 97.94 256 ALA A CA 1
ATOM 1980 C C . ALA A 1 256 ? 13.026 1.708 -32.047 1.00 97.94 256 ALA A C 1
ATOM 1982 O O . ALA A 1 256 ? 12.814 2.926 -31.992 1.00 97.94 256 ALA A O 1
ATOM 1983 N N . GLU A 1 257 ? 12.529 0.859 -31.149 1.00 97.31 257 GLU A N 1
ATOM 1984 C CA . GLU A 1 257 ? 11.717 1.301 -30.015 1.00 97.31 257 GLU A CA 1
ATOM 1985 C C . GLU A 1 257 ? 12.610 1.771 -28.872 1.00 97.31 257 GLU A C 1
ATOM 1987 O O . GLU A 1 257 ? 12.406 2.872 -28.354 1.00 97.31 257 GLU A O 1
ATOM 1992 N N . THR A 1 258 ? 13.635 0.986 -28.528 1.00 98.12 258 THR A N 1
ATOM 1993 C CA . THR A 1 258 ? 14.556 1.291 -27.431 1.00 98.12 258 THR A CA 1
ATOM 1994 C C . THR A 1 258 ? 15.916 1.798 -27.911 1.00 98.12 258 THR A C 1
ATOM 1996 O O . THR A 1 258 ? 16.325 1.599 -29.059 1.00 98.12 258 THR A O 1
ATOM 1999 N N . VAL A 1 259 ? 16.646 2.466 -27.013 1.00 97.88 259 VAL A N 1
ATOM 2000 C CA . VAL A 1 259 ? 18.044 2.871 -27.252 1.00 97.88 259 VAL A CA 1
ATOM 2001 C C . VAL A 1 259 ? 18.933 1.645 -27.509 1.00 97.88 259 VAL A C 1
ATOM 2003 O O . VAL A 1 259 ? 19.835 1.702 -28.340 1.00 97.88 259 VAL A O 1
ATOM 2006 N N . HIS A 1 260 ? 18.658 0.524 -26.848 1.00 97.88 260 HIS A N 1
ATOM 2007 C CA . HIS A 1 260 ? 19.362 -0.739 -27.012 1.00 97.88 260 HIS A CA 1
ATOM 2008 C C . HIS A 1 260 ? 19.185 -1.290 -28.429 1.00 97.88 260 HIS A C 1
ATOM 2010 O O . HIS A 1 260 ? 20.187 -1.537 -29.100 1.00 97.88 260 HIS A O 1
ATOM 2016 N N . ASP A 1 261 ? 17.944 -1.381 -28.923 1.00 97.94 261 ASP A N 1
ATOM 2017 C CA . ASP A 1 261 ? 17.657 -1.832 -30.294 1.00 97.94 261 ASP A CA 1
ATOM 2018 C C . ASP A 1 261 ? 18.369 -0.947 -31.321 1.00 97.94 261 ASP A C 1
ATOM 2020 O O . ASP A 1 261 ? 18.971 -1.425 -32.283 1.00 97.94 261 ASP A O 1
ATOM 2024 N N . MET A 1 262 ? 18.332 0.368 -31.094 1.00 98.44 262 MET A N 1
ATOM 2025 C CA . MET A 1 262 ? 18.994 1.345 -31.950 1.00 98.44 262 MET A CA 1
ATOM 2026 C C . MET A 1 262 ? 20.514 1.131 -31.974 1.00 98.44 262 MET A C 1
ATOM 2028 O O . MET A 1 262 ? 21.093 1.056 -33.058 1.00 98.44 262 MET A O 1
ATOM 2032 N N . HIS A 1 263 ? 21.160 0.940 -30.819 1.00 98.25 263 HIS A N 1
ATOM 2033 C CA . HIS A 1 263 ? 22.590 0.626 -30.755 1.00 98.25 263 HIS A CA 1
ATOM 2034 C C . HIS A 1 263 ? 22.937 -0.719 -31.408 1.00 98.25 263 HIS A C 1
ATOM 2036 O O . HIS A 1 263 ? 23.945 -0.804 -32.112 1.00 98.25 263 HIS A O 1
ATOM 2042 N N . GLU A 1 264 ? 22.125 -1.764 -31.224 1.00 98.19 264 GLU A N 1
ATOM 2043 C CA . GLU A 1 264 ? 22.332 -3.039 -31.917 1.00 98.19 264 GLU A CA 1
ATOM 2044 C C . GLU A 1 264 ? 22.302 -2.871 -33.438 1.00 98.19 264 GLU A C 1
ATOM 2046 O O . GLU A 1 264 ? 23.149 -3.427 -34.141 1.00 98.19 264 GLU A O 1
ATOM 2051 N N . LEU A 1 265 ? 21.340 -2.101 -33.951 1.00 98.56 265 LEU A N 1
ATOM 2052 C CA . LEU A 1 265 ? 21.191 -1.841 -35.380 1.00 98.56 265 LEU A CA 1
ATOM 2053 C C . LEU A 1 265 ? 22.348 -1.012 -35.937 1.00 98.56 265 LEU A C 1
ATOM 2055 O O . LEU A 1 265 ? 22.843 -1.325 -37.019 1.00 98.56 265 LEU A O 1
ATOM 2059 N N . VAL A 1 266 ? 22.825 -0.004 -35.200 1.00 98.50 266 VAL A N 1
ATOM 2060 C CA . VAL A 1 266 ? 24.037 0.745 -35.571 1.00 98.50 266 VAL A CA 1
ATOM 2061 C C . VAL A 1 266 ? 25.243 -0.196 -35.625 1.00 98.50 266 VAL A C 1
ATOM 2063 O O . VAL A 1 266 ? 25.973 -0.196 -36.613 1.00 98.50 266 VAL A O 1
ATOM 2066 N N . ASN A 1 267 ? 25.433 -1.053 -34.620 1.00 98.38 267 ASN A N 1
ATOM 2067 C CA . ASN A 1 267 ? 26.556 -1.993 -34.588 1.00 98.38 267 ASN A CA 1
ATOM 2068 C C . ASN A 1 267 ? 26.507 -3.006 -35.743 1.00 98.38 267 ASN A C 1
ATOM 2070 O O . ASN A 1 267 ? 27.529 -3.229 -36.394 1.00 98.38 267 ASN A O 1
ATOM 2074 N N . LYS A 1 268 ? 25.332 -3.577 -36.038 1.00 98.00 268 LYS A N 1
ATOM 2075 C CA . LYS A 1 268 ? 25.123 -4.473 -37.191 1.00 98.00 268 LYS A CA 1
ATOM 2076 C C . LYS A 1 268 ? 25.385 -3.742 -38.514 1.00 98.00 268 LYS A C 1
ATOM 2078 O O . LYS A 1 268 ? 26.130 -4.241 -39.351 1.00 98.00 268 LYS A O 1
ATOM 2083 N N . GLY A 1 269 ? 24.892 -2.511 -38.662 1.00 98.44 269 GLY A N 1
ATOM 2084 C CA . GLY A 1 269 ? 25.157 -1.681 -39.838 1.00 98.44 269 GLY A CA 1
ATOM 2085 C C . GLY A 1 269 ? 26.640 -1.363 -40.040 1.00 98.44 269 GLY A C 1
ATOM 2086 O O . GLY A 1 269 ? 27.137 -1.452 -41.160 1.00 98.44 269 GLY A O 1
ATOM 2087 N N . LEU A 1 270 ? 27.377 -1.056 -38.969 1.00 98.38 270 LEU A N 1
ATOM 2088 C CA . LEU A 1 270 ? 28.829 -0.850 -39.030 1.00 98.38 270 LEU A CA 1
ATOM 2089 C C . LEU A 1 270 ? 29.577 -2.132 -39.425 1.00 98.38 270 LEU A C 1
ATOM 2091 O O . LEU A 1 270 ? 30.539 -2.069 -40.194 1.00 98.38 270 LEU A O 1
ATOM 2095 N N . GLN A 1 271 ? 29.145 -3.293 -38.926 1.00 98.00 271 GLN A N 1
ATOM 2096 C CA . GLN A 1 271 ? 29.707 -4.586 -39.323 1.00 98.00 271 GLN A CA 1
ATOM 2097 C C . GLN A 1 271 ? 29.478 -4.860 -40.813 1.00 98.00 271 GLN A C 1
ATOM 2099 O O . GLN A 1 271 ? 30.439 -5.177 -41.514 1.00 98.00 271 GLN A O 1
ATOM 2104 N N . ASP A 1 272 ? 28.264 -4.655 -41.318 1.00 98.25 272 ASP A N 1
ATOM 2105 C CA . ASP A 1 272 ? 27.933 -4.886 -42.728 1.00 98.25 272 ASP A CA 1
ATOM 2106 C C . ASP A 1 272 ? 28.648 -3.894 -43.654 1.00 98.25 272 ASP A C 1
ATOM 2108 O O . ASP A 1 272 ? 29.196 -4.293 -44.683 1.00 98.25 272 ASP A O 1
ATOM 2112 N N . ILE A 1 273 ? 28.758 -2.617 -43.256 1.00 98.12 273 ILE A N 1
ATOM 2113 C CA . ILE A 1 273 ? 29.605 -1.633 -43.949 1.00 98.12 273 ILE A CA 1
ATOM 2114 C C . ILE A 1 273 ? 31.032 -2.164 -44.044 1.00 98.12 273 ILE A C 1
ATOM 2116 O O . ILE A 1 273 ? 31.633 -2.093 -45.114 1.00 98.12 273 ILE A O 1
ATOM 2120 N N . ASN A 1 274 ? 31.583 -2.721 -42.963 1.00 97.25 274 ASN A N 1
ATOM 2121 C CA . ASN A 1 274 ? 32.934 -3.274 -42.947 1.00 97.25 274 ASN A CA 1
ATOM 2122 C C . ASN A 1 274 ? 33.087 -4.543 -43.801 1.00 97.25 274 ASN A C 1
ATOM 2124 O O . ASN A 1 274 ? 34.167 -4.727 -44.363 1.00 97.25 274 ASN A O 1
ATOM 2128 N N . GLN A 1 275 ? 32.031 -5.339 -43.983 1.00 97.69 275 GLN A N 1
ATOM 2129 C CA . GLN A 1 275 ? 32.030 -6.535 -44.835 1.00 97.69 275 GLN A CA 1
ATOM 2130 C C . GLN A 1 275 ? 31.966 -6.239 -46.340 1.00 97.69 275 GLN A C 1
ATOM 2132 O O . GLN A 1 275 ? 32.357 -7.099 -47.127 1.00 97.69 275 GLN A O 1
ATOM 2137 N N . VAL A 1 276 ? 31.537 -5.040 -46.763 1.00 97.38 276 VAL A N 1
ATOM 2138 C CA . VAL A 1 276 ? 31.592 -4.657 -48.188 1.00 97.38 276 VAL A CA 1
ATOM 2139 C C . VAL A 1 276 ? 33.034 -4.757 -48.694 1.00 97.38 276 VAL A C 1
ATOM 2141 O O . VAL A 1 276 ? 33.937 -4.105 -48.162 1.00 97.38 276 VAL A O 1
ATOM 2144 N N . THR A 1 277 ? 33.271 -5.593 -49.698 1.00 95.81 277 THR A N 1
ATOM 2145 C CA . THR A 1 277 ? 34.613 -5.861 -50.224 1.00 95.81 277 THR A CA 1
ATOM 2146 C C . THR A 1 277 ? 35.228 -4.626 -50.878 1.00 95.81 277 THR A C 1
ATOM 2148 O O . THR A 1 277 ? 34.525 -3.716 -51.307 1.00 95.81 277 THR A O 1
ATOM 2151 N N . GLN A 1 278 ? 36.559 -4.571 -50.952 1.00 95.81 278 GLN A N 1
ATOM 2152 C CA . GLN A 1 278 ? 37.220 -3.535 -51.746 1.00 95.81 278 GLN A CA 1
ATOM 2153 C C . GLN A 1 278 ? 36.885 -3.721 -53.235 1.00 95.81 278 GLN A C 1
ATOM 2155 O O . GLN A 1 278 ? 36.747 -4.865 -53.678 1.00 95.81 278 GLN A O 1
ATOM 2160 N N . PRO A 1 279 ? 36.760 -2.632 -54.012 1.00 95.88 279 PRO A N 1
ATOM 2161 C CA . PRO A 1 279 ? 36.645 -2.732 -55.456 1.00 95.88 279 PRO A CA 1
ATOM 2162 C C . PRO A 1 279 ? 37.853 -3.442 -56.058 1.00 95.88 279 PRO A C 1
ATOM 2164 O O . PRO A 1 279 ? 38.974 -3.327 -55.555 1.00 95.88 279 PRO A O 1
ATOM 2167 N N . LYS A 1 280 ? 37.631 -4.132 -57.172 1.00 92.75 280 LYS A N 1
ATOM 2168 C CA . LYS A 1 280 ? 38.718 -4.733 -57.936 1.00 92.75 280 LYS A CA 1
ATOM 2169 C C . LYS A 1 280 ? 39.626 -3.665 -58.534 1.00 92.75 280 LYS A C 1
ATOM 2171 O O . LYS A 1 280 ? 39.162 -2.599 -58.940 1.00 92.75 280 LYS A O 1
ATOM 2176 N N . GLN A 1 281 ? 40.907 -3.981 -58.657 1.00 89.00 281 GLN A N 1
ATOM 2177 C CA . GLN A 1 281 ? 41.843 -3.197 -59.466 1.00 89.00 281 GLN A CA 1
ATOM 2178 C C . GLN A 1 281 ? 41.846 -3.712 -60.914 1.00 89.00 281 GLN A C 1
ATOM 2180 O O . GLN A 1 281 ? 41.590 -4.889 -61.152 1.00 89.00 281 GLN A O 1
ATOM 2185 N N . ASN A 1 282 ? 42.151 -2.858 -61.893 1.00 84.06 282 ASN A N 1
ATOM 2186 C CA . ASN A 1 282 ? 42.092 -3.176 -63.326 1.00 84.06 282 ASN A CA 1
ATOM 2187 C C . ASN A 1 282 ? 42.927 -4.413 -63.707 1.00 84.06 282 ASN A C 1
ATOM 2189 O O . ASN A 1 282 ? 42.520 -5.189 -64.570 1.00 84.06 282 ASN A O 1
ATOM 2193 N N . TRP A 1 283 ? 44.054 -4.648 -63.026 1.00 76.25 283 TRP A N 1
ATOM 2194 C CA . TRP A 1 283 ? 44.894 -5.835 -63.229 1.00 76.25 283 TRP A CA 1
ATOM 2195 C C . TRP A 1 283 ? 44.226 -7.147 -62.782 1.00 76.25 283 TRP A C 1
ATOM 2197 O O . TRP A 1 283 ? 44.617 -8.215 -63.240 1.00 76.25 283 TRP A O 1
ATOM 2207 N N . GLN A 1 284 ? 43.207 -7.095 -61.919 1.00 74.62 284 GLN A N 1
ATOM 2208 C CA . GLN A 1 284 ? 42.457 -8.274 -61.463 1.00 74.62 284 GLN A CA 1
ATOM 2209 C C . GLN A 1 284 ? 41.390 -8.726 -62.467 1.00 74.62 284 GLN A C 1
ATOM 2211 O O . GLN A 1 284 ? 40.978 -9.883 -62.429 1.00 74.62 284 GLN A O 1
ATOM 2216 N N . ASP A 1 285 ? 40.938 -7.832 -63.354 1.00 65.81 285 ASP A N 1
ATOM 2217 C CA . ASP A 1 285 ? 39.990 -8.156 -64.430 1.00 65.81 285 ASP A CA 1
ATOM 2218 C C . ASP A 1 285 ? 40.686 -8.410 -65.775 1.00 65.81 285 ASP A C 1
ATOM 2220 O O . ASP A 1 285 ? 40.045 -8.862 -66.728 1.00 65.81 285 ASP A O 1
ATOM 2224 N N . GLN A 1 286 ? 42.002 -8.186 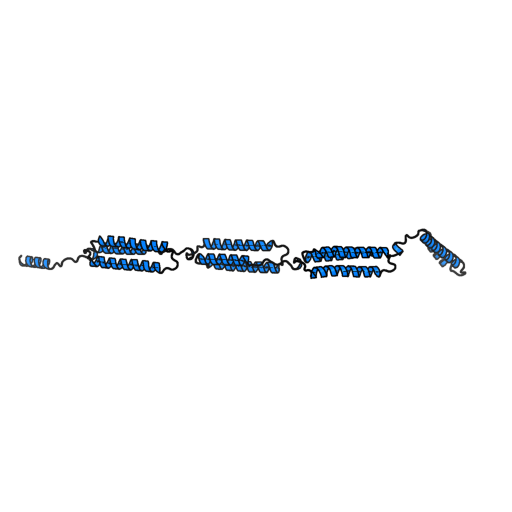-65.860 1.00 59.09 286 GLN A N 1
ATOM 2225 C CA . GLN A 1 286 ? 42.796 -8.734 -66.948 1.00 59.09 286 GLN A CA 1
ATOM 2226 C C . GLN A 1 286 ? 42.771 -10.257 -66.814 1.00 59.09 286 GLN A C 1
ATOM 2228 O O . GLN A 1 286 ? 43.503 -10.854 -66.025 1.00 59.09 286 GLN A O 1
ATOM 2233 N N . ALA A 1 287 ? 41.917 -10.907 -67.608 1.00 57.03 287 ALA A N 1
ATOM 2234 C CA . ALA A 1 287 ? 42.172 -12.281 -67.995 1.00 57.03 287 ALA A CA 1
ATOM 2235 C C . ALA A 1 287 ? 43.591 -12.269 -68.550 1.00 57.03 287 ALA A C 1
ATOM 2237 O O . ALA A 1 287 ? 43.814 -11.654 -69.590 1.00 57.03 287 ALA A O 1
ATOM 2238 N N . VAL A 1 288 ? 44.542 -12.848 -67.814 1.00 56.56 288 VAL A N 1
ATOM 2239 C CA . VAL A 1 288 ? 45.918 -12.998 -68.275 1.00 56.56 288 VAL A CA 1
ATOM 2240 C C . VAL A 1 288 ? 45.813 -13.595 -69.667 1.00 56.56 288 VAL A C 1
ATOM 2242 O O . VAL A 1 288 ? 45.419 -14.758 -69.812 1.00 56.56 288 VAL A O 1
ATOM 2245 N N . ASN A 1 289 ? 46.035 -12.772 -70.693 1.00 61.34 289 ASN A N 1
ATOM 2246 C CA . ASN A 1 289 ? 45.925 -13.238 -72.054 1.00 61.34 289 ASN A CA 1
ATOM 2247 C C . ASN A 1 289 ? 47.021 -14.292 -72.167 1.00 61.34 289 ASN A C 1
ATOM 2249 O O . ASN A 1 289 ? 48.203 -13.984 -72.017 1.00 61.34 289 ASN A O 1
ATOM 2253 N N . LYS A 1 290 ? 46.628 -15.561 -72.317 1.00 63.41 290 LYS A N 1
ATOM 2254 C CA . LYS A 1 290 ? 47.587 -16.667 -72.332 1.00 63.41 290 LYS A CA 1
ATOM 2255 C C . LYS A 1 290 ? 48.651 -16.441 -73.404 1.00 63.41 290 LYS A C 1
ATOM 2257 O O . LYS A 1 290 ? 49.789 -16.825 -73.168 1.00 63.41 290 LYS A O 1
ATOM 2262 N N . GLU A 1 291 ? 48.307 -15.766 -74.504 1.00 65.62 291 GLU A N 1
ATOM 2263 C CA . GLU A 1 291 ? 49.260 -15.355 -75.535 1.00 65.62 291 GLU A CA 1
ATOM 2264 C C . GLU A 1 291 ? 50.192 -14.237 -75.072 1.00 65.62 291 GLU A C 1
ATOM 2266 O O . GLU A 1 291 ? 51.382 -14.337 -75.326 1.00 65.62 291 GLU A O 1
ATOM 2271 N N . GLU A 1 292 ? 49.724 -13.209 -74.361 1.00 69.38 292 GLU A N 1
ATOM 2272 C CA . GLU A 1 292 ? 50.607 -12.150 -73.836 1.00 69.38 292 GLU A CA 1
ATOM 2273 C C . GLU A 1 292 ? 51.532 -12.683 -72.744 1.00 69.38 292 GLU A C 1
ATOM 2275 O O . GLU A 1 292 ? 52.710 -12.345 -72.720 1.00 69.38 292 GLU A O 1
ATOM 2280 N N . MET A 1 293 ? 51.039 -13.575 -71.882 1.00 68.88 293 MET A N 1
ATOM 2281 C CA . MET A 1 293 ? 51.870 -14.240 -70.882 1.00 68.88 293 MET A CA 1
ATOM 2282 C C . MET A 1 293 ? 52.873 -15.191 -71.538 1.00 68.88 293 MET A C 1
ATOM 2284 O O . MET A 1 293 ? 54.038 -15.185 -71.157 1.00 68.88 293 MET A O 1
ATOM 2288 N N . GLN A 1 294 ? 52.468 -15.975 -72.545 1.00 69.50 294 GLN A N 1
ATOM 2289 C CA . GLN A 1 294 ? 53.405 -16.800 -73.314 1.00 69.50 294 GLN A CA 1
ATOM 2290 C C . GLN A 1 294 ? 54.413 -15.952 -74.084 1.00 69.50 294 GLN A C 1
ATOM 2292 O O . GLN A 1 294 ? 55.579 -16.318 -74.120 1.00 69.50 294 GLN A O 1
ATOM 2297 N N . THR A 1 295 ? 54.001 -14.818 -74.647 1.00 78.19 295 THR A N 1
ATOM 2298 C CA . THR A 1 295 ? 54.892 -13.893 -75.358 1.00 78.19 295 THR A CA 1
ATOM 2299 C C . THR A 1 295 ? 55.885 -13.267 -74.386 1.00 78.19 295 THR A C 1
ATOM 2301 O O . THR A 1 295 ? 57.077 -13.308 -74.647 1.00 78.19 295 THR A O 1
ATOM 2304 N N . ALA A 1 296 ? 55.444 -12.809 -73.212 1.00 75.25 296 ALA A N 1
ATOM 2305 C CA . ALA A 1 296 ? 56.326 -12.285 -72.170 1.00 75.25 296 ALA A CA 1
ATOM 2306 C C . ALA A 1 296 ? 57.300 -13.348 -71.629 1.00 75.25 296 ALA A C 1
ATOM 2308 O O . ALA A 1 296 ? 58.473 -13.052 -71.400 1.00 75.25 296 ALA A O 1
ATOM 2309 N N . ILE A 1 297 ? 56.843 -14.596 -71.464 1.00 75.12 297 ILE A N 1
ATOM 2310 C CA . ILE A 1 297 ? 57.710 -15.736 -71.132 1.00 75.12 297 ILE A CA 1
ATOM 2311 C C . ILE A 1 297 ? 58.734 -15.955 -72.252 1.00 75.12 297 ILE A C 1
ATOM 2313 O O . ILE A 1 297 ? 59.924 -16.097 -71.976 1.00 75.12 297 ILE A O 1
ATOM 2317 N N . GLN A 1 298 ? 58.304 -15.926 -73.513 1.00 78.00 298 GLN A N 1
ATOM 2318 C CA . GLN A 1 298 ? 59.179 -16.168 -74.655 1.00 78.00 298 GLN A CA 1
ATOM 2319 C C . GLN A 1 298 ? 60.187 -15.038 -74.880 1.00 78.00 298 GLN A C 1
ATOM 2321 O O . GLN A 1 298 ? 61.338 -15.307 -75.229 1.00 78.00 298 GLN A O 1
ATOM 2326 N N . ASP A 1 299 ? 59.800 -13.795 -74.614 1.00 80.06 299 ASP A N 1
ATOM 2327 C CA . ASP A 1 299 ? 60.671 -12.625 -74.648 1.00 80.06 299 ASP A CA 1
ATOM 2328 C C . ASP A 1 299 ? 61.701 -12.675 -73.516 1.00 80.06 299 ASP A C 1
ATOM 2330 O O . ASP A 1 299 ? 62.879 -12.403 -73.748 1.00 80.06 299 ASP A O 1
ATOM 2334 N N . ALA A 1 300 ? 61.307 -13.101 -72.311 1.00 75.62 300 ALA A N 1
ATOM 2335 C CA . ALA A 1 300 ? 62.233 -13.311 -71.198 1.00 75.62 300 ALA A CA 1
ATOM 2336 C C . ALA A 1 300 ? 63.239 -14.438 -71.493 1.00 75.62 300 ALA A C 1
ATOM 2338 O O . ALA A 1 300 ? 64.440 -14.271 -71.256 1.00 75.62 300 ALA A O 1
ATOM 2339 N N . ILE A 1 301 ? 62.777 -15.552 -72.073 1.00 76.25 301 ILE A N 1
ATOM 2340 C CA . ILE A 1 301 ? 63.638 -16.654 -72.528 1.00 76.25 301 ILE A CA 1
ATOM 2341 C C . ILE A 1 301 ? 64.607 -16.159 -73.610 1.00 76.25 301 ILE A C 1
ATOM 2343 O O . ILE A 1 301 ? 65.814 -16.390 -73.511 1.00 76.25 301 ILE A O 1
ATOM 2347 N N . SER A 1 302 ? 64.112 -15.424 -74.608 1.00 78.31 302 SER A N 1
ATOM 2348 C CA . SER A 1 302 ? 64.924 -14.893 -75.712 1.00 78.31 302 SER A CA 1
ATOM 2349 C C . SER A 1 302 ? 65.948 -13.863 -75.225 1.00 78.31 302 SER A C 1
ATOM 2351 O O . SER A 1 302 ? 67.105 -13.888 -75.642 1.00 78.31 302 SER A O 1
ATOM 2353 N N . ALA A 1 303 ? 65.573 -12.989 -74.286 1.00 75.00 303 ALA A N 1
ATOM 2354 C CA . ALA A 1 303 ? 66.486 -12.043 -73.648 1.00 75.00 303 ALA A CA 1
ATOM 2355 C C . ALA A 1 303 ? 67.571 -12.756 -72.821 1.00 75.00 303 ALA A C 1
ATOM 2357 O O . ALA A 1 303 ? 68.735 -12.348 -72.853 1.00 75.00 303 ALA A O 1
ATOM 2358 N N . GLY A 1 304 ? 67.220 -13.845 -72.127 1.00 71.19 304 GLY A N 1
ATOM 2359 C CA . GLY A 1 304 ? 68.175 -14.710 -71.429 1.00 71.19 304 GLY A CA 1
ATOM 2360 C C . GLY A 1 304 ? 69.163 -15.394 -72.381 1.00 71.19 304 GLY A C 1
ATOM 2361 O O . GLY A 1 304 ? 70.370 -15.389 -72.131 1.00 71.19 304 GLY A O 1
ATOM 2362 N N . GLN A 1 305 ? 68.681 -15.914 -73.512 1.00 71.44 305 GLN A N 1
ATOM 2363 C CA . GLN A 1 305 ? 69.516 -16.542 -74.543 1.00 71.44 305 GLN A CA 1
ATOM 2364 C C . GLN A 1 305 ? 70.447 -15.537 -75.231 1.00 71.44 305 GLN A C 1
ATOM 2366 O O . GLN A 1 305 ? 71.635 -15.821 -75.393 1.00 71.44 305 GLN A O 1
ATOM 2371 N N . ASN A 1 306 ? 69.949 -14.345 -75.565 1.00 71.50 306 ASN A N 1
ATOM 2372 C CA . ASN A 1 306 ? 70.758 -13.280 -76.159 1.00 71.50 306 ASN A CA 1
ATOM 2373 C C . ASN A 1 306 ? 71.840 -12.787 -75.187 1.00 71.50 306 ASN A C 1
ATOM 2375 O O . ASN A 1 306 ? 72.998 -12.675 -75.581 1.00 71.50 306 ASN A O 1
ATOM 2379 N N . ARG A 1 307 ? 71.518 -12.613 -73.893 1.00 64.44 307 ARG A N 1
ATOM 2380 C CA . ARG A 1 307 ? 72.539 -12.337 -72.865 1.00 64.44 307 ARG A CA 1
ATOM 2381 C C . ARG A 1 307 ? 73.580 -13.450 -72.779 1.00 64.44 307 ARG A C 1
ATOM 2383 O O . ARG A 1 307 ? 74.767 -13.152 -72.711 1.00 64.44 307 ARG A O 1
ATOM 2390 N N . SER A 1 308 ? 73.172 -14.719 -72.818 1.00 59.44 308 SER A N 1
ATOM 2391 C CA . SER A 1 308 ? 74.114 -15.847 -72.794 1.00 59.44 308 SER A CA 1
ATOM 2392 C C . SER A 1 308 ? 75.032 -15.880 -74.024 1.00 59.44 308 SER A C 1
ATOM 2394 O O . SER A 1 308 ? 76.192 -16.270 -73.900 1.00 59.44 308 SER A O 1
ATOM 2396 N N . GLN A 1 309 ? 74.542 -15.478 -75.201 1.00 61.22 309 GLN A N 1
ATOM 2397 C CA . GLN A 1 309 ? 75.354 -15.381 -76.418 1.00 61.22 309 GLN A CA 1
ATOM 2398 C C . GLN A 1 309 ? 76.315 -14.189 -76.394 1.00 61.22 309 GLN A C 1
ATOM 2400 O O . GLN A 1 309 ? 77.446 -14.320 -76.863 1.00 61.22 309 GLN A O 1
ATOM 2405 N N . ASP A 1 310 ? 75.897 -13.054 -75.833 1.00 60.22 310 ASP A N 1
ATOM 2406 C CA . ASP A 1 310 ? 76.766 -11.888 -75.671 1.00 60.22 310 ASP A CA 1
ATOM 2407 C C . ASP A 1 310 ? 77.877 -12.152 -74.647 1.00 60.22 310 ASP A C 1
ATOM 2409 O O . ASP A 1 310 ? 79.032 -11.824 -74.915 1.00 60.22 310 ASP A O 1
ATOM 2413 N N . PHE A 1 311 ? 77.585 -12.851 -73.543 1.00 55.56 311 PHE A N 1
ATOM 2414 C CA . PHE A 1 311 ? 78.611 -13.316 -72.599 1.00 55.56 311 PHE A CA 1
ATOM 2415 C C . PHE A 1 311 ? 79.614 -14.285 -73.246 1.00 55.56 311 PHE A C 1
ATOM 2417 O O . PHE A 1 311 ? 80.811 -14.191 -72.985 1.00 55.56 311 PHE A O 1
ATOM 2424 N N . GLY A 1 312 ? 79.167 -15.157 -74.157 1.00 55.97 312 GLY A N 1
ATOM 2425 C CA . GLY A 1 312 ? 80.043 -16.072 -74.901 1.00 55.97 312 GLY A CA 1
ATOM 2426 C C . GLY A 1 312 ? 80.994 -15.396 -75.902 1.00 55.97 312 GLY A C 1
ATOM 2427 O O . GLY A 1 312 ? 81.908 -16.048 -76.405 1.00 55.97 312 GLY A O 1
ATOM 2428 N N . LYS A 1 313 ? 80.804 -14.103 -76.199 1.00 55.41 313 LYS A N 1
ATOM 2429 C CA . LYS A 1 313 ? 81.682 -13.312 -77.081 1.00 55.41 313 LYS A CA 1
ATOM 2430 C C . LYS A 1 313 ? 82.668 -12.426 -76.319 1.00 55.41 313 LYS A C 1
ATOM 2432 O O . LYS A 1 313 ? 83.544 -11.829 -76.946 1.00 55.41 313 LYS A O 1
ATOM 2437 N N . ILE A 1 314 ? 82.563 -12.345 -74.992 1.00 56.09 314 ILE A N 1
ATOM 2438 C CA . ILE A 1 314 ? 83.528 -11.627 -74.158 1.00 56.09 314 ILE A CA 1
ATOM 2439 C C . ILE A 1 314 ? 84.776 -12.508 -74.025 1.00 56.09 314 ILE A C 1
ATOM 2441 O O . ILE A 1 314 ? 84.834 -13.444 -73.232 1.00 56.09 314 ILE A O 1
ATOM 2445 N N . THR A 1 315 ? 85.799 -12.230 -74.829 1.00 50.31 315 THR A N 1
ATOM 2446 C CA . THR A 1 315 ? 87.112 -12.867 -74.684 1.00 50.31 315 THR A CA 1
ATOM 2447 C C . THR A 1 315 ? 87.756 -12.401 -73.378 1.00 50.31 315 THR A C 1
ATOM 2449 O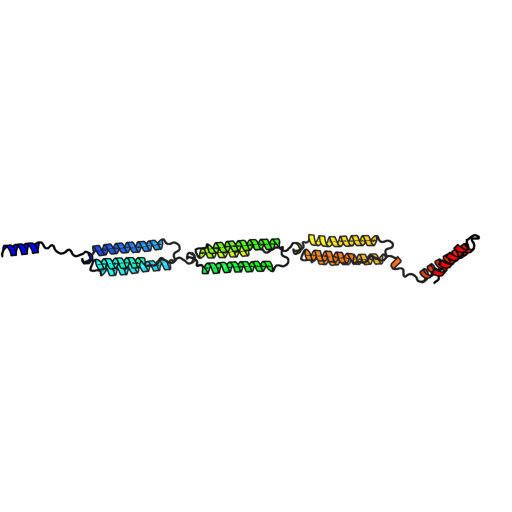 O . THR A 1 315 ? 88.157 -11.241 -73.280 1.00 50.31 315 THR A O 1
ATOM 2452 N N . GLY A 1 316 ? 87.843 -13.296 -72.389 1.00 57.78 316 GLY A N 1
ATOM 2453 C CA . GLY A 1 316 ? 88.477 -13.039 -71.088 1.00 57.78 316 GLY A CA 1
ATOM 2454 C C . GLY A 1 316 ? 87.688 -13.492 -69.852 1.00 57.78 316 GLY A C 1
ATOM 2455 O O . GLY A 1 316 ? 88.157 -13.242 -68.748 1.00 57.78 316 GLY A O 1
ATOM 2456 N N . VAL A 1 317 ? 86.521 -14.128 -70.010 1.00 54.41 317 VAL A N 1
ATOM 2457 C CA . VAL A 1 317 ? 85.732 -14.645 -68.874 1.00 54.41 317 VAL A CA 1
ATOM 2458 C C . VAL A 1 317 ? 86.350 -15.938 -68.330 1.00 54.41 317 VAL A C 1
ATOM 2460 O O . VAL A 1 317 ? 86.726 -16.824 -69.101 1.00 54.41 317 VAL A O 1
ATOM 2463 N N . ASP A 1 318 ? 86.462 -16.021 -67.004 1.00 60.25 318 ASP A N 1
ATOM 2464 C CA . ASP A 1 318 ? 86.978 -17.172 -66.263 1.00 60.25 318 ASP A CA 1
ATOM 2465 C C . ASP A 1 318 ? 86.096 -18.419 -66.523 1.00 60.25 318 ASP A C 1
ATOM 2467 O O . ASP A 1 318 ? 84.866 -18.330 -66.414 1.00 60.25 318 ASP A O 1
ATOM 2471 N N . PRO A 1 319 ? 86.671 -19.581 -66.896 1.00 62.09 319 PRO A N 1
ATOM 2472 C CA . PRO A 1 319 ? 85.921 -20.814 -67.150 1.00 62.09 319 PRO A CA 1
ATOM 2473 C C . PRO A 1 319 ? 84.960 -21.225 -66.023 1.00 62.09 319 PRO A C 1
ATOM 2475 O O . PRO A 1 319 ? 83.914 -21.818 -66.307 1.00 62.09 319 PRO A O 1
ATOM 2478 N N . ASP A 1 320 ? 85.278 -20.887 -64.771 1.00 64.38 320 ASP A N 1
ATOM 2479 C CA . ASP A 1 320 ? 84.465 -21.259 -63.610 1.00 64.38 320 ASP A CA 1
ATOM 2480 C C . ASP A 1 320 ? 83.185 -20.404 -63.482 1.00 64.38 320 ASP A C 1
ATOM 2482 O O . ASP A 1 320 ? 82.138 -20.911 -63.062 1.00 64.38 320 ASP A O 1
ATOM 2486 N N . GLU A 1 321 ? 83.209 -19.141 -63.926 1.00 58.69 321 GLU A N 1
ATOM 2487 C CA . GLU A 1 321 ? 82.017 -18.274 -63.965 1.00 58.69 321 GLU A CA 1
ATOM 2488 C C . GLU A 1 321 ? 81.031 -18.712 -65.060 1.00 58.69 321 GLU A C 1
ATOM 2490 O O . GLU A 1 321 ? 79.812 -18.703 -64.859 1.00 58.69 321 GLU A O 1
ATOM 2495 N N . LEU A 1 322 ? 81.545 -19.192 -66.199 1.00 60.62 322 LEU A N 1
ATOM 2496 C CA . LEU A 1 322 ? 80.719 -19.702 -67.296 1.00 60.62 322 LEU A CA 1
ATOM 2497 C C . LEU A 1 322 ? 79.969 -20.989 -66.895 1.00 60.62 322 LEU A C 1
ATOM 2499 O O . LEU A 1 322 ? 78.804 -21.176 -67.262 1.00 60.62 322 LEU A O 1
ATOM 2503 N N . ALA A 1 323 ? 80.606 -21.855 -66.101 1.00 65.50 323 ALA A N 1
ATOM 2504 C CA . ALA A 1 323 ? 80.004 -23.091 -65.602 1.00 65.50 323 ALA A CA 1
ATOM 2505 C C . ALA A 1 323 ? 78.885 -22.831 -64.575 1.00 65.50 323 ALA A C 1
ATOM 2507 O O . ALA A 1 323 ? 77.841 -23.491 -64.616 1.00 65.50 323 ALA A O 1
ATOM 2508 N N . GLN A 1 324 ? 79.049 -21.839 -63.691 1.00 63.16 324 GLN A N 1
ATOM 2509 C CA . GLN A 1 324 ? 78.002 -21.459 -62.733 1.00 63.16 324 GLN A CA 1
ATOM 2510 C C . GLN A 1 324 ? 76.767 -20.869 -63.423 1.00 63.16 324 GLN A C 1
ATOM 2512 O O . GLN A 1 324 ? 75.637 -21.181 -63.046 1.00 63.16 324 GLN A O 1
ATOM 2517 N N . GLN A 1 325 ? 76.947 -20.072 -64.477 1.00 60.28 325 GLN A N 1
ATOM 2518 C CA . GLN A 1 325 ? 75.822 -19.441 -65.168 1.00 60.28 325 GLN A CA 1
ATOM 2519 C C . GLN A 1 325 ? 75.033 -20.425 -66.049 1.00 60.28 325 GLN A C 1
ATOM 2521 O O . GLN A 1 325 ? 73.806 -20.339 -66.139 1.00 60.28 325 GLN A O 1
ATOM 2526 N N . GLN A 1 326 ? 75.704 -21.430 -66.623 1.00 61.72 326 GLN A N 1
ATOM 2527 C CA . GLN A 1 326 ? 75.033 -22.546 -67.300 1.00 61.72 326 GLN A CA 1
ATOM 2528 C C . GLN A 1 326 ? 74.227 -23.425 -66.329 1.00 61.72 326 GLN A C 1
ATOM 2530 O O . GLN A 1 326 ? 73.159 -23.913 -66.700 1.00 61.72 326 GLN A O 1
ATOM 2535 N N . ALA A 1 327 ? 74.680 -23.582 -65.080 1.00 61.56 327 ALA A N 1
ATOM 2536 C CA . ALA A 1 327 ? 73.922 -24.291 -64.049 1.00 61.56 327 ALA A CA 1
ATOM 2537 C C . ALA A 1 327 ? 72.630 -23.546 -63.662 1.00 61.56 327 ALA A C 1
ATOM 2539 O O . ALA A 1 327 ? 71.585 -24.178 -63.521 1.00 61.56 327 ALA A O 1
ATOM 2540 N N . VAL A 1 328 ? 72.665 -22.211 -63.578 1.00 58.16 328 VAL A N 1
ATOM 2541 C CA . VAL A 1 328 ? 71.472 -21.381 -63.320 1.00 58.16 328 VAL A CA 1
ATOM 2542 C C . VAL A 1 328 ? 70.473 -21.453 -64.482 1.00 58.16 328 VAL A C 1
ATOM 2544 O O . VAL A 1 328 ? 69.282 -21.639 -64.249 1.00 58.16 328 VAL A O 1
ATOM 2547 N N . ASN A 1 329 ? 70.939 -21.409 -65.735 1.00 53.50 329 ASN A N 1
ATOM 2548 C CA . ASN A 1 329 ? 70.061 -21.540 -66.907 1.00 53.50 329 ASN A CA 1
ATOM 2549 C C . ASN A 1 329 ? 69.415 -22.929 -67.040 1.00 53.50 329 ASN A C 1
ATOM 2551 O O . ASN A 1 329 ? 68.368 -23.054 -67.674 1.00 53.50 329 ASN A O 1
ATOM 2555 N N . LYS A 1 330 ? 70.009 -23.974 -66.453 1.00 57.41 330 LYS A N 1
ATOM 2556 C CA . LYS A 1 330 ? 69.421 -25.320 -66.440 1.00 57.41 330 LYS A CA 1
ATOM 2557 C C . LYS A 1 330 ? 68.244 -25.427 -65.464 1.00 57.41 330 LYS A C 1
ATOM 2559 O O . LYS A 1 330 ? 67.265 -26.076 -65.787 1.00 57.41 330 LYS A O 1
ATOM 2564 N N . VAL A 1 331 ? 68.303 -24.719 -64.335 1.00 54.41 331 VAL A N 1
ATOM 2565 C CA . VAL A 1 331 ? 67.223 -24.671 -63.326 1.00 54.41 331 VAL A CA 1
ATOM 2566 C C . VAL A 1 331 ? 66.012 -23.850 -63.797 1.00 54.41 331 VAL A C 1
ATOM 2568 O O . VAL A 1 331 ? 64.918 -24.035 -63.290 1.00 54.41 331 VAL A O 1
ATOM 2571 N N . VAL A 1 332 ? 66.191 -22.947 -64.766 1.00 50.00 332 VAL A N 1
ATOM 2572 C CA . VAL A 1 332 ? 65.105 -22.118 -65.331 1.00 50.00 332 VAL A CA 1
ATOM 2573 C C . VAL A 1 332 ? 64.358 -22.822 -66.480 1.00 50.00 332 VAL A C 1
ATOM 2575 O O . VAL A 1 332 ? 63.264 -22.399 -66.839 1.00 50.00 332 VAL A O 1
ATOM 2578 N N . ASN A 1 333 ? 64.936 -23.878 -67.066 1.00 49.19 333 ASN A N 1
ATOM 2579 C CA . ASN A 1 333 ? 64.353 -24.617 -68.197 1.00 49.19 333 ASN A CA 1
ATOM 2580 C C . ASN A 1 333 ? 63.714 -25.970 -67.811 1.00 49.19 333 ASN A C 1
ATOM 2582 O O . ASN A 1 333 ? 63.133 -26.607 -68.691 1.00 49.19 333 ASN A O 1
ATOM 2586 N N . ASP A 1 334 ? 63.822 -26.385 -66.544 1.00 46.84 334 ASP A N 1
ATOM 2587 C CA . ASP A 1 334 ? 63.113 -27.531 -65.944 1.00 46.84 334 ASP A CA 1
ATOM 2588 C C . ASP A 1 334 ? 61.919 -27.031 -65.108 1.00 46.84 334 ASP A C 1
ATOM 2590 O O . ASP A 1 334 ? 60.852 -27.690 -65.139 1.00 46.84 334 ASP A O 1
#

Secondary structure (DSSP, 8-state):
-HHHHHHHHHHHTT-PPP---GGGSBPPHHHHHHHHHHHHHHHHHHHHHHHTSTTB-HHHHHHHHHHHHHHHHHHHHHHHH--BHHHHHHHHHHHHHHHHTSPPPPBPGGGSBPPHHHHHHHHHHHHHHHHHHHHHHHTSTTB-HHHHHHHHHHHHHHHHHHHHHHHH--BHHHHHHHHHHHHHHHHHSPPPPBPGGGSBPPHHHHHHHHHHHHHHHHHHHHHHHTSTTB-HHHHHHHHHHHHHHHHHHHHHHHH--BHHHHHHHHHHHHHHHHHSPPPPBHHHH----HHHHHHHHHHHHHHHHHHHHHHTT-TT--HHHHHHHHHHHHHH--

Sequence (334 aa):
MQTALQAGLSGLNQVTDPEVQLAYRPVTPADKTGIEKMLTQYAHAKQERFSKITHVDLESLKQQQQQIDQILKQAKEALAQAKLNQDLTAAQKQAVTKIDLVADPVLIFAYQAVTDQEKAKAAQRLSAAGQAKKTTFLVIDHVDQQNLENQLVQLAYILQTGHHSIEKATVHHELDSVVKQSLADIQTVAKPSLAPEYRQATVDQKADGQQTLMMAAKEKSTRFEALDDVNQASLLEQQTLLTGVVKHYSALIGQAETVHDMHELVNKGLQDINQVTQPKQNWQDQAVNKEEMQTAIQDAISAGQNRSQDFGKITGVDPDELAQQQAVNKVVND

Foldseek 3Di:
DVVVVVVVVVVVVPPDDDDDDQQADFDDPVLLVVLLVVLVVLLVVLLVVLVPDPQFDPVQSVVLNVQSVVLSVVLNVQSVPDTGVNSNVVSSVVSNVSNVPRDRGDGDQQFDFDDPVNLVVLLVVLVVLLVVLLVVQVPDPQFDVVQNVVLNVQSVVLSVVLNVQSVVDTGNNSNVVSSVVSSVSSVPRDHTDHDQQFAFQDPVLLVVLLVLLVVLLVVVLVVLVPDPQFDPVLSVVLNVQSVVLSVVLSVQSVVDGGNNSNVVSSVVSSVSSVVRDRTDGPVVPPPPPVVVVVVVVVVVVVVLVVVLVVVVPPPPDDPVVNVVSVVVVVVVVD